Protein AF-A0A9Q9M4X7-F1 (afdb_monomer_lite)

Radius of gyration: 25.71 Å; chains: 1; bounding box: 62×50×74 Å

Structure (mmCIF, N/CA/C/O backbone):
data_AF-A0A9Q9M4X7-F1
#
_entry.id   AF-A0A9Q9M4X7-F1
#
loop_
_atom_site.group_PDB
_atom_site.id
_atom_site.type_symbol
_atom_site.label_atom_id
_atom_site.label_alt_id
_atom_site.label_comp_id
_atom_site.label_asym_id
_atom_site.label_entity_id
_atom_site.label_seq_id
_atom_site.pdbx_PDB_ins_code
_atom_site.Cartn_x
_atom_site.Cartn_y
_atom_site.Cartn_z
_atom_site.occupancy
_atom_site.B_iso_or_equiv
_atom_site.auth_seq_id
_atom_site.auth_comp_id
_atom_site.auth_asym_id
_atom_site.auth_atom_id
_atom_site.pdbx_PDB_model_num
ATOM 1 N N . MET A 1 1 ? 20.455 -10.541 -26.051 1.00 45.84 1 MET A N 1
ATOM 2 C CA . MET A 1 1 ? 19.084 -10.219 -25.616 1.00 45.84 1 MET A CA 1
ATOM 3 C C . MET A 1 1 ? 19.234 -9.102 -24.608 1.00 45.84 1 MET A C 1
ATOM 5 O O . MET A 1 1 ? 20.079 -9.241 -23.733 1.00 45.84 1 MET A O 1
ATOM 9 N N . LEU A 1 2 ? 18.567 -7.972 -24.818 1.00 53.38 2 LEU A N 1
ATOM 10 C CA . LEU A 1 2 ? 18.639 -6.831 -23.905 1.00 53.38 2 LEU A CA 1
ATOM 11 C C . LEU A 1 2 ? 17.304 -6.770 -23.169 1.00 53.38 2 LEU A C 1
ATOM 13 O O . LEU A 1 2 ? 16.266 -6.957 -23.795 1.00 53.38 2 LEU A O 1
ATOM 17 N N . ASN A 1 3 ? 17.334 -6.622 -21.850 1.00 61.00 3 ASN A N 1
ATOM 18 C CA . ASN A 1 3 ? 16.123 -6.570 -21.035 1.00 61.00 3 ASN A CA 1
ATOM 19 C C . ASN A 1 3 ? 15.698 -5.112 -20.892 1.00 61.00 3 ASN A C 1
ATOM 21 O O . ASN A 1 3 ? 16.545 -4.249 -20.660 1.00 61.00 3 ASN A O 1
ATOM 25 N N . TYR A 1 4 ? 14.406 -4.846 -21.040 1.00 66.62 4 TYR A N 1
ATOM 26 C CA . TYR A 1 4 ? 13.827 -3.545 -20.737 1.00 66.62 4 TYR A CA 1
ATOM 27 C C . TYR A 1 4 ? 13.141 -3.604 -19.374 1.00 66.62 4 TYR A C 1
ATOM 29 O O . TYR A 1 4 ? 12.544 -4.622 -19.022 1.00 66.62 4 TYR A O 1
ATOM 37 N N . LEU A 1 5 ? 13.235 -2.509 -18.624 1.00 74.50 5 LEU A N 1
ATOM 38 C CA . LEU A 1 5 ? 12.551 -2.341 -17.351 1.00 74.50 5 LEU A CA 1
ATOM 39 C C . LEU A 1 5 ? 11.658 -1.097 -17.433 1.00 74.50 5 LEU A C 1
ATOM 41 O O . LEU A 1 5 ? 12.180 -0.011 -17.711 1.00 74.50 5 LEU A O 1
ATOM 45 N N . PRO A 1 6 ? 10.340 -1.225 -17.205 1.00 78.88 6 PRO A N 1
ATOM 46 C CA . PRO A 1 6 ? 9.439 -0.082 -17.193 1.00 78.88 6 PRO A CA 1
ATOM 47 C C . PRO A 1 6 ? 9.817 0.912 -16.097 1.00 78.88 6 PRO A C 1
ATOM 49 O O . PRO A 1 6 ? 10.092 0.526 -14.958 1.00 78.88 6 PRO A O 1
ATOM 52 N N . LEU A 1 7 ? 9.792 2.198 -16.442 1.00 80.88 7 LEU A N 1
ATOM 53 C CA . LEU A 1 7 ? 10.051 3.305 -15.527 1.00 80.88 7 LEU A CA 1
ATOM 54 C C . LEU A 1 7 ? 8.844 4.236 -15.479 1.00 80.88 7 LEU A C 1
ATOM 56 O O . LEU A 1 7 ? 8.350 4.683 -16.511 1.00 80.88 7 LEU A O 1
ATOM 60 N N . VAL A 1 8 ? 8.415 4.578 -14.268 1.00 83.50 8 VAL A N 1
ATOM 61 C CA . VAL A 1 8 ? 7.341 5.545 -14.006 1.00 83.50 8 VAL A CA 1
ATOM 62 C C . VAL A 1 8 ? 7.832 6.625 -13.047 1.00 83.50 8 VAL A C 1
ATOM 64 O O . VAL A 1 8 ? 8.761 6.398 -12.273 1.00 83.50 8 VAL A O 1
ATOM 67 N N . LYS A 1 9 ? 7.234 7.820 -13.063 1.00 85.12 9 LYS A N 1
ATOM 68 C CA . LYS A 1 9 ? 7.586 8.858 -12.079 1.00 85.12 9 LYS A CA 1
ATOM 69 C C . LYS A 1 9 ? 7.114 8.429 -10.693 1.00 85.12 9 LYS A C 1
ATOM 71 O O . LYS A 1 9 ? 6.011 7.905 -10.555 1.00 85.12 9 LYS A O 1
ATOM 76 N N . LEU A 1 10 ? 7.892 8.733 -9.654 1.00 85.75 10 LEU A N 1
ATOM 77 C CA . LEU A 1 10 ? 7.564 8.388 -8.266 1.00 85.75 10 LEU A CA 1
ATOM 78 C C . LEU A 1 10 ? 6.175 8.886 -7.852 1.00 85.75 10 LEU A C 1
ATOM 80 O O . LEU A 1 10 ? 5.425 8.169 -7.197 1.00 85.75 10 LEU A O 1
ATOM 84 N N . LYS A 1 11 ? 5.813 10.100 -8.273 1.00 85.62 11 LYS A N 1
ATOM 85 C CA . LYS A 1 11 ? 4.502 10.696 -7.988 1.00 85.62 11 LYS A CA 1
ATOM 86 C C . LYS A 1 11 ? 3.326 9.934 -8.617 1.00 85.62 11 LYS A C 1
ATOM 88 O O . LYS A 1 11 ? 2.225 10.004 -8.078 1.00 85.62 11 LYS A O 1
ATOM 93 N N . ASP A 1 12 ? 3.551 9.278 -9.753 1.00 85.06 12 ASP A N 1
ATOM 94 C CA . ASP A 1 12 ? 2.519 8.572 -10.515 1.00 85.06 12 ASP A CA 1
ATOM 95 C C . ASP A 1 12 ? 2.420 7.137 -9.985 1.00 85.06 12 ASP A C 1
ATOM 97 O O . ASP A 1 12 ? 1.326 6.656 -9.707 1.00 85.06 12 ASP A O 1
ATOM 101 N N . TRP A 1 13 ? 3.569 6.514 -9.697 1.00 89.81 13 TRP A N 1
ATOM 102 C CA . TRP A 1 13 ? 3.650 5.252 -8.961 1.00 89.81 13 TRP A CA 1
ATOM 103 C C . TRP A 1 13 ? 2.923 5.320 -7.615 1.00 89.81 13 TRP A C 1
ATOM 105 O O . TRP A 1 13 ? 2.107 4.460 -7.295 1.00 89.81 13 TRP A O 1
ATOM 115 N N . LEU A 1 14 ? 3.174 6.373 -6.830 1.00 88.06 14 LEU A N 1
ATOM 116 C CA . LEU A 1 14 ? 2.590 6.524 -5.499 1.00 88.06 14 LEU A CA 1
ATOM 117 C C . LEU A 1 14 ? 1.059 6.652 -5.534 1.00 88.06 14 LEU A C 1
ATOM 119 O O . LEU A 1 14 ? 0.400 6.209 -4.602 1.00 88.06 14 LEU A O 1
ATOM 123 N N . ARG A 1 15 ? 0.501 7.248 -6.595 1.00 86.00 15 ARG A N 1
ATOM 124 C CA . ARG A 1 15 ? -0.952 7.405 -6.784 1.00 86.00 15 ARG A CA 1
ATOM 125 C C . ARG A 1 15 ? -1.655 6.131 -7.242 1.00 86.00 15 ARG A C 1
ATOM 127 O O . ARG A 1 15 ? -2.878 6.086 -7.194 1.00 86.00 15 ARG A O 1
ATOM 134 N N . ARG A 1 16 ? -0.902 5.132 -7.702 1.00 86.19 16 ARG A N 1
ATOM 135 C CA . ARG A 1 16 ? -1.438 3.879 -8.234 1.00 86.19 16 ARG A CA 1
ATOM 136 C C . ARG A 1 16 ? -0.950 2.696 -7.404 1.00 86.19 16 ARG A C 1
ATOM 138 O O . ARG A 1 16 ? -1.543 2.402 -6.375 1.00 86.19 16 ARG A O 1
ATOM 145 N N . ASP A 1 17 ? 0.186 2.106 -7.764 1.00 87.88 17 ASP A N 1
ATOM 146 C CA . ASP A 1 17 ? 0.732 0.922 -7.087 1.00 87.88 17 ASP A CA 1
ATOM 147 C C . ASP A 1 17 ? 1.051 1.195 -5.609 1.00 87.88 17 ASP A C 1
ATOM 149 O O . ASP A 1 17 ? 0.816 0.365 -4.731 1.00 87.88 17 ASP A O 1
ATOM 153 N N . GLY A 1 18 ? 1.586 2.384 -5.312 1.00 89.12 18 GLY A N 1
ATOM 154 C CA . GLY A 1 18 ? 1.841 2.801 -3.937 1.00 89.12 18 GLY A CA 1
ATOM 155 C C . GLY A 1 18 ? 0.551 2.956 -3.132 1.00 89.12 18 GLY A C 1
ATOM 156 O O . GLY A 1 18 ? 0.535 2.625 -1.947 1.00 89.12 18 GLY A O 1
ATOM 157 N N . LEU A 1 19 ? -0.528 3.413 -3.769 1.00 90.62 19 LEU A N 1
ATOM 158 C CA . LEU A 1 19 ? -1.827 3.594 -3.132 1.00 90.62 19 LEU A CA 1
ATOM 159 C C . LEU A 1 19 ? -2.486 2.247 -2.831 1.00 90.62 19 LEU A C 1
ATOM 161 O O . LEU A 1 19 ? -2.988 2.072 -1.726 1.00 90.62 19 LEU A O 1
ATOM 165 N N . ASP A 1 20 ? -2.383 1.273 -3.735 1.00 91.12 20 ASP A N 1
ATOM 166 C CA . ASP A 1 20 ? -2.865 -0.094 -3.500 1.00 91.12 20 ASP A CA 1
ATOM 167 C C . ASP A 1 20 ? -2.188 -0.724 -2.274 1.00 91.12 20 ASP A C 1
ATOM 169 O O . ASP A 1 20 ? -2.855 -1.263 -1.386 1.00 91.12 20 ASP A O 1
ATOM 173 N N . ILE A 1 21 ? -0.861 -0.573 -2.164 1.00 91.62 21 ILE A N 1
ATOM 174 C CA . ILE A 1 21 ? -0.094 -1.038 -0.998 1.00 91.62 21 ILE A CA 1
ATOM 175 C C . ILE A 1 21 ? -0.574 -0.343 0.287 1.00 91.62 21 ILE A C 1
ATOM 177 O O . ILE A 1 21 ? -0.686 -0.982 1.336 1.00 91.62 21 ILE A O 1
ATOM 181 N N . LEU A 1 22 ? -0.836 0.966 0.230 1.00 94.31 22 LEU A N 1
ATOM 182 C CA . LEU A 1 22 ? -1.312 1.740 1.379 1.00 94.31 22 LEU A CA 1
ATOM 183 C C . LEU A 1 22 ? -2.726 1.325 1.805 1.00 94.31 22 LEU A C 1
ATOM 185 O O . LEU A 1 22 ? -2.987 1.228 3.003 1.00 94.31 22 LEU A O 1
ATOM 189 N N . VAL A 1 23 ? -3.619 1.048 0.852 1.00 94.81 23 VAL A N 1
ATOM 190 C CA . VAL A 1 23 ? -4.983 0.563 1.106 1.00 94.81 23 VAL A CA 1
ATOM 191 C C . VAL A 1 23 ? -4.958 -0.800 1.780 1.00 94.81 23 VAL A C 1
ATOM 193 O O . VAL A 1 23 ? -5.648 -0.995 2.778 1.00 94.81 23 VAL A O 1
ATOM 196 N N . GLU A 1 24 ? -4.154 -1.737 1.278 1.00 93.88 24 GLU A N 1
ATOM 197 C CA . GLU A 1 24 ? -4.021 -3.068 1.877 1.00 93.88 24 GLU A CA 1
ATOM 198 C C . GLU A 1 24 ? -3.484 -2.985 3.314 1.00 93.88 24 GLU A C 1
ATOM 200 O O . GLU A 1 24 ? -4.029 -3.609 4.229 1.00 93.88 24 GLU A O 1
ATOM 205 N N . GLN A 1 25 ? -2.466 -2.148 3.541 1.00 94.69 25 GLN A N 1
ATOM 206 C CA . GLN A 1 25 ? -1.921 -1.901 4.877 1.00 94.69 25 GLN A CA 1
ATOM 207 C C . GLN A 1 25 ? -2.944 -1.252 5.811 1.00 94.69 25 GLN A C 1
ATOM 209 O O . GLN A 1 25 ? -3.064 -1.664 6.963 1.00 94.69 25 GLN A O 1
ATOM 214 N N . GLU A 1 26 ? -3.695 -0.253 5.340 1.00 96.06 26 GLU A N 1
ATOM 215 C CA . GLU A 1 26 ? -4.743 0.395 6.133 1.00 96.06 26 GLU A CA 1
ATOM 216 C C . GLU A 1 26 ? -5.850 -0.595 6.502 1.00 96.06 26 GLU A C 1
ATOM 218 O O . GLU A 1 26 ? -6.191 -0.678 7.677 1.00 96.06 26 GLU A O 1
ATOM 223 N N . LYS A 1 27 ? -6.335 -1.417 5.562 1.00 94.69 27 LYS A N 1
ATOM 224 C CA . LYS A 1 27 ? -7.327 -2.469 5.848 1.00 94.69 27 LYS A CA 1
ATOM 225 C C . LYS A 1 27 ? -6.815 -3.469 6.886 1.00 94.69 27 LYS A C 1
ATOM 227 O O . LYS A 1 27 ? -7.526 -3.793 7.836 1.00 94.69 27 LYS A O 1
ATOM 232 N N . SER A 1 28 ? -5.572 -3.932 6.742 1.00 94.44 28 SER A N 1
ATOM 233 C CA . SER A 1 28 ? -4.972 -4.878 7.691 1.00 94.44 28 SER A CA 1
ATOM 234 C C . SER A 1 28 ? -4.794 -4.275 9.085 1.00 94.44 28 SER A C 1
ATOM 236 O O . SER A 1 28 ? -5.025 -4.956 10.085 1.00 94.44 28 SER A O 1
ATOM 238 N N . GLU A 1 29 ? -4.362 -3.018 9.178 1.00 95.31 29 GLU A N 1
ATOM 239 C CA . GLU A 1 29 ? -4.247 -2.326 10.461 1.00 95.31 29 GLU A CA 1
ATOM 240 C C . GLU A 1 29 ? -5.615 -2.063 11.078 1.00 95.31 29 GLU A C 1
ATOM 242 O O . GLU A 1 29 ? -5.767 -2.188 12.295 1.00 95.31 29 GLU A O 1
ATOM 247 N N . GLN A 1 30 ? -6.613 -1.735 10.255 1.00 94.75 30 GLN A N 1
ATOM 248 C CA . GLN A 1 30 ? -7.958 -1.497 10.738 1.00 94.75 30 GLN A CA 1
ATOM 249 C C . GLN A 1 30 ? -8.582 -2.773 11.326 1.00 94.75 30 GLN A C 1
ATOM 251 O O . GLN A 1 30 ? -9.154 -2.755 12.419 1.00 94.75 30 GLN A O 1
ATOM 256 N N . ASP A 1 31 ? -8.402 -3.914 10.668 1.00 93.62 31 ASP A N 1
ATOM 257 C CA . ASP A 1 31 ? -8.812 -5.208 11.214 1.00 93.62 31 ASP A CA 1
ATOM 258 C C . ASP A 1 31 ? -8.073 -5.527 12.531 1.00 93.62 31 ASP A C 1
ATOM 260 O O . ASP A 1 31 ? -8.687 -5.897 13.536 1.00 93.62 31 ASP A O 1
ATOM 264 N N . GLY A 1 32 ? -6.756 -5.299 12.583 1.00 94.50 32 GLY A N 1
ATOM 265 C CA . GLY A 1 32 ? -5.960 -5.510 13.796 1.00 94.50 32 GLY A CA 1
ATOM 266 C C . GLY A 1 32 ? -6.406 -4.639 14.979 1.00 94.50 32 GLY A C 1
ATOM 267 O O . GLY A 1 32 ? -6.567 -5.132 16.101 1.00 94.50 32 GLY A O 1
ATOM 268 N N . ASN A 1 33 ? -6.649 -3.353 14.729 1.00 94.69 33 ASN A N 1
ATOM 269 C CA . ASN A 1 33 ? -7.115 -2.398 15.733 1.00 94.69 33 ASN A CA 1
ATOM 270 C C . ASN A 1 33 ? -8.532 -2.720 16.209 1.00 94.69 33 ASN A C 1
ATOM 272 O O . ASN A 1 33 ? -8.785 -2.688 17.416 1.00 94.69 33 ASN A O 1
ATOM 276 N N . LEU A 1 34 ? -9.429 -3.101 15.295 1.00 94.75 34 LEU A N 1
ATOM 277 C CA . LEU A 1 34 ? -10.779 -3.542 15.632 1.00 94.75 34 LEU A CA 1
ATOM 278 C C . LEU A 1 34 ? -10.729 -4.724 16.604 1.00 94.75 34 LEU A C 1
ATOM 280 O O . LEU A 1 34 ? -11.284 -4.652 17.701 1.00 94.75 34 LEU A O 1
ATOM 284 N N . LYS A 1 35 ? -9.988 -5.782 16.254 1.00 94.06 35 LYS A N 1
ATOM 285 C CA . LYS A 1 35 ? -9.819 -6.971 17.107 1.00 94.06 35 LYS A CA 1
ATOM 286 C C . LYS A 1 35 ? -9.250 -6.613 18.479 1.00 94.06 35 LYS A C 1
ATOM 288 O O . LYS A 1 35 ? -9.703 -7.141 19.497 1.00 94.06 35 LYS A O 1
ATOM 293 N N . ALA A 1 36 ? -8.286 -5.694 18.536 1.00 93.94 36 ALA A N 1
ATOM 294 C CA . ALA A 1 36 ? -7.726 -5.216 19.796 1.00 93.94 36 ALA A CA 1
ATOM 295 C C . ALA A 1 36 ? -8.764 -4.471 20.655 1.00 93.94 36 ALA A C 1
ATOM 297 O O . ALA A 1 36 ? -8.818 -4.686 21.868 1.00 93.94 36 ALA A O 1
ATOM 298 N N . MET A 1 37 ? -9.606 -3.629 20.050 1.00 93.81 37 MET A N 1
ATOM 299 C CA . MET A 1 37 ? -10.651 -2.882 20.759 1.00 93.81 37 MET A CA 1
ATOM 300 C C . MET A 1 37 ? -11.776 -3.790 21.264 1.00 93.81 37 MET A C 1
ATOM 302 O O . MET A 1 37 ? -12.211 -3.623 22.404 1.00 93.81 37 MET A O 1
ATOM 306 N N . LEU A 1 38 ? -12.179 -4.801 20.485 1.00 93.94 38 LEU A N 1
ATOM 307 C CA . LEU A 1 38 ? -13.143 -5.816 20.927 1.00 93.94 38 LEU A CA 1
ATOM 308 C C . LEU A 1 38 ? -12.637 -6.550 22.171 1.00 93.94 38 LEU A C 1
ATOM 310 O O . LEU A 1 38 ? -13.322 -6.581 23.193 1.00 93.94 38 LEU A O 1
ATOM 314 N N . ARG A 1 39 ? -11.386 -7.026 22.143 1.00 93.75 39 ARG A N 1
ATOM 315 C CA . ARG A 1 39 ? -10.759 -7.695 23.295 1.00 93.75 39 ARG A CA 1
ATOM 316 C C . ARG A 1 39 ? -10.667 -6.784 24.522 1.00 93.75 39 ARG A C 1
ATOM 318 O O . ARG A 1 39 ? -10.920 -7.244 25.632 1.00 93.75 39 ARG A O 1
ATOM 325 N N .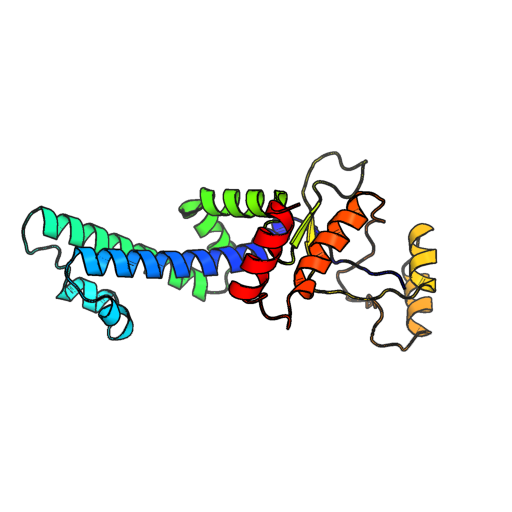 GLN A 1 40 ? -10.349 -5.499 24.341 1.00 91.31 40 GLN A N 1
ATOM 326 C CA . GLN A 1 40 ? -10.345 -4.513 25.436 1.00 91.31 40 GLN A CA 1
ATOM 327 C C . GLN A 1 40 ? -11.737 -4.311 26.050 1.00 91.31 40 GLN A C 1
ATOM 329 O O . GLN A 1 40 ? -11.840 -4.085 27.254 1.00 91.31 40 GLN A O 1
ATOM 334 N N . GLY A 1 41 ? -12.794 -4.418 25.242 1.00 89.50 41 GLY A N 1
ATOM 335 C CA . GLY A 1 41 ? -14.187 -4.388 25.691 1.00 89.50 41 GLY A CA 1
ATOM 336 C C . GLY A 1 41 ? -14.702 -5.709 26.266 1.00 89.50 41 GLY A C 1
ATOM 337 O O . GLY A 1 41 ? -15.855 -5.770 26.679 1.00 89.50 41 GLY A O 1
ATOM 338 N N . GLY A 1 42 ? -13.882 -6.767 26.297 1.00 91.12 42 GLY A N 1
ATOM 339 C CA . GLY A 1 42 ? -14.321 -8.108 26.696 1.00 91.12 42 GLY A CA 1
ATOM 340 C C . GLY A 1 42 ? -15.233 -8.789 25.668 1.00 91.12 42 GLY A C 1
ATOM 341 O O . GLY A 1 42 ? -15.953 -9.724 26.011 1.00 91.12 42 GLY A O 1
ATOM 342 N N . VAL A 1 43 ? -15.213 -8.322 24.420 1.00 92.50 43 VAL A N 1
ATOM 343 C CA . VAL A 1 43 ? -15.987 -8.854 23.295 1.00 92.50 43 VAL A CA 1
ATOM 344 C C . VAL A 1 43 ? -15.099 -9.785 22.470 1.00 92.50 43 VAL A C 1
ATOM 346 O O . VAL A 1 43 ? -13.908 -9.526 22.281 1.00 92.50 43 VAL A O 1
ATOM 349 N N . SER A 1 44 ? -15.668 -10.885 21.973 1.00 92.06 44 SER A N 1
ATOM 350 C CA . SER A 1 44 ? -14.951 -11.789 21.069 1.00 92.06 44 SER A CA 1
ATOM 351 C C . SER A 1 44 ? -14.635 -11.091 19.745 1.00 92.06 44 SER A C 1
ATOM 353 O O . SER A 1 44 ? -15.494 -10.443 19.155 1.00 92.06 44 SER A O 1
ATOM 355 N N . ASP A 1 45 ? -13.412 -11.263 19.249 1.00 91.25 45 ASP A N 1
ATOM 356 C CA . ASP A 1 45 ? -12.988 -10.767 17.938 1.00 91.25 45 ASP A CA 1
ATOM 357 C C . ASP A 1 45 ? -13.684 -11.474 16.768 1.00 91.25 45 ASP A C 1
ATOM 359 O O . ASP A 1 45 ? -13.870 -10.868 15.716 1.00 91.25 45 ASP A O 1
ATOM 363 N N . ALA A 1 46 ? -14.149 -12.710 16.967 1.00 90.19 46 ALA A N 1
ATOM 364 C CA . ALA A 1 46 ? -14.980 -13.428 16.001 1.00 90.19 46 ALA A CA 1
ATOM 365 C C . ALA A 1 46 ? -16.339 -12.751 15.753 1.00 90.19 46 ALA A C 1
ATOM 367 O O . ALA A 1 46 ? -17.023 -13.076 14.790 1.00 90.19 46 ALA A O 1
ATOM 368 N N . LEU A 1 47 ? -16.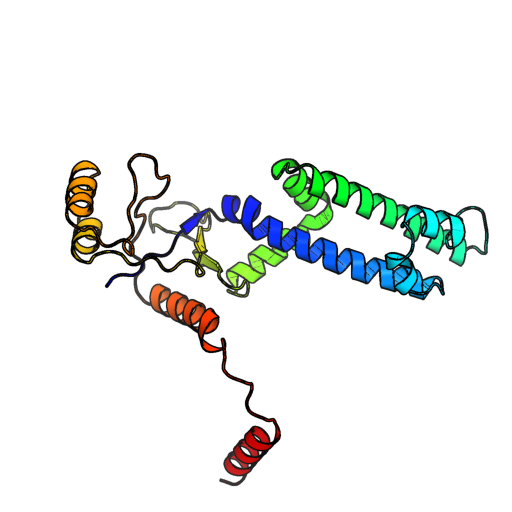750 -11.802 16.598 1.00 89.56 47 LEU A N 1
ATOM 369 C CA . LEU A 1 47 ? -18.008 -11.088 16.406 1.00 89.56 47 LEU A CA 1
ATOM 370 C C . LEU A 1 47 ? -17.971 -10.170 15.173 1.00 89.56 47 LEU A C 1
ATOM 372 O O . LEU A 1 47 ? -18.989 -10.020 14.503 1.00 89.56 47 LEU A O 1
ATOM 376 N N . ALA A 1 48 ? -16.794 -9.633 14.832 1.00 86.62 48 ALA A N 1
ATOM 377 C CA . ALA A 1 48 ? -16.594 -8.772 13.663 1.00 86.62 48 ALA A CA 1
ATOM 378 C C . ALA A 1 48 ? -16.863 -9.476 12.323 1.00 86.62 48 ALA A C 1
ATOM 380 O O . ALA A 1 48 ? -17.052 -8.810 11.312 1.00 86.62 48 ALA A O 1
ATOM 381 N N . THR A 1 49 ? -16.873 -10.813 12.295 1.00 86.81 49 THR A N 1
ATOM 382 C CA . THR A 1 49 ? -17.201 -11.585 11.089 1.00 86.81 49 THR A CA 1
ATOM 383 C C . THR A 1 49 ? -18.667 -12.009 11.030 1.00 86.81 49 THR A C 1
ATOM 385 O O . THR A 1 49 ? -19.115 -12.479 9.987 1.00 86.81 49 THR A O 1
ATOM 388 N N . ALA A 1 50 ? -19.409 -11.877 12.134 1.00 87.94 50 ALA A N 1
ATOM 389 C CA . ALA A 1 50 ? -20.777 -12.370 12.260 1.00 87.94 50 ALA A CA 1
ATOM 390 C C . ALA A 1 50 ? -21.838 -11.270 12.115 1.00 87.94 50 ALA A C 1
ATOM 392 O O . ALA A 1 50 ? -22.931 -11.555 11.631 1.00 87.94 50 ALA A O 1
ATOM 393 N N . ILE A 1 51 ? -21.532 -10.045 12.550 1.00 91.50 51 ILE A N 1
ATOM 394 C CA . ILE A 1 51 ? -22.458 -8.903 12.568 1.00 91.50 51 ILE A CA 1
ATOM 395 C C . ILE A 1 51 ? -21.743 -7.605 12.180 1.00 91.50 51 ILE A C 1
ATOM 397 O O . ILE A 1 51 ? -20.511 -7.551 12.180 1.00 91.50 51 ILE A O 1
ATOM 401 N N . THR A 1 52 ? -22.505 -6.560 11.842 1.00 91.00 52 THR A N 1
ATOM 402 C CA . THR A 1 52 ? -21.911 -5.293 11.381 1.00 91.00 52 THR A CA 1
ATOM 403 C C . THR A 1 52 ? -21.292 -4.495 12.530 1.00 91.00 52 THR A C 1
ATOM 405 O O . THR A 1 52 ? -21.635 -4.673 13.703 1.00 91.00 52 THR A O 1
ATOM 408 N N . LEU A 1 53 ? -20.383 -3.571 12.203 1.00 91.75 53 LEU A N 1
ATOM 409 C CA . LEU A 1 53 ? -19.737 -2.715 13.203 1.00 91.75 53 LEU A CA 1
ATOM 410 C C . LEU A 1 53 ? -20.744 -1.847 13.965 1.00 91.75 53 LEU A C 1
ATOM 412 O O . LEU A 1 53 ? -20.572 -1.637 15.163 1.00 91.75 53 LEU A O 1
ATOM 416 N N . GLU A 1 54 ? -21.816 -1.400 13.311 1.00 90.00 54 GLU A N 1
ATOM 417 C CA . GLU A 1 54 ? -22.882 -0.613 13.937 1.00 90.00 54 GLU A CA 1
ATOM 418 C C . GLU A 1 54 ? -23.689 -1.436 14.948 1.00 90.00 54 GLU A C 1
ATOM 420 O O . GLU A 1 54 ? -24.080 -0.937 16.007 1.00 90.00 54 GLU A O 1
ATOM 425 N N . GLU A 1 55 ? -23.936 -2.714 14.649 1.00 91.19 55 GLU A N 1
ATOM 426 C CA . GLU A 1 55 ? -24.606 -3.625 15.578 1.00 91.19 55 GLU A CA 1
ATOM 427 C C . GLU A 1 55 ? -23.725 -3.908 16.798 1.00 91.19 55 GLU A C 1
ATOM 429 O O . GLU A 1 55 ? -24.217 -3.897 17.933 1.00 9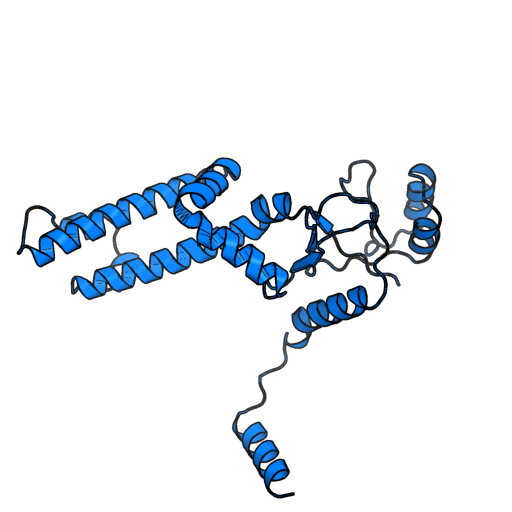1.19 55 GLU A O 1
ATOM 434 N N . ILE A 1 56 ? -22.418 -4.095 16.582 1.00 92.44 56 ILE A N 1
ATOM 435 C CA . ILE A 1 56 ? -21.431 -4.257 17.656 1.00 92.44 56 ILE A CA 1
ATOM 436 C C . ILE A 1 56 ? -21.368 -2.999 18.524 1.00 92.44 56 ILE A C 1
ATOM 438 O O . ILE A 1 56 ? -21.423 -3.107 19.750 1.00 92.44 56 ILE A O 1
ATOM 442 N N . GLU A 1 57 ? -21.290 -1.819 17.908 1.00 91.75 57 GLU A N 1
ATOM 443 C CA . GLU A 1 57 ? -21.257 -0.531 18.600 1.00 91.75 57 GLU A CA 1
ATOM 444 C C . GLU A 1 57 ? -22.481 -0.378 19.508 1.00 91.75 57 GLU A C 1
ATOM 446 O O . GLU A 1 57 ? -22.350 -0.198 20.718 1.00 91.75 57 GLU A O 1
ATOM 451 N N . LYS A 1 58 ? -23.682 -0.551 18.949 1.00 89.88 58 LYS A N 1
ATOM 452 C CA . LYS A 1 58 ? -24.940 -0.386 19.685 1.00 89.88 58 LYS A CA 1
ATOM 453 C C . LYS A 1 58 ? -25.106 -1.390 20.827 1.00 89.88 58 LYS A C 1
ATOM 455 O O . LYS A 1 58 ? -25.671 -1.047 21.864 1.00 89.88 58 LYS A O 1
ATOM 460 N N . THR A 1 59 ? -24.667 -2.630 20.625 1.00 90.19 59 THR A N 1
ATOM 461 C CA . THR A 1 59 ? -24.934 -3.733 21.563 1.00 90.19 59 THR A CA 1
ATOM 462 C C . THR A 1 59 ? -23.878 -3.826 22.658 1.00 90.19 59 THR A C 1
ATOM 464 O O . THR A 1 59 ? -24.209 -4.053 23.821 1.00 90.19 59 THR A O 1
ATOM 467 N N . HIS A 1 60 ? -22.606 -3.654 22.300 1.00 89.56 60 HIS A N 1
ATOM 468 C CA . HIS A 1 60 ? -21.477 -3.916 23.192 1.00 89.56 60 HIS A CA 1
ATOM 469 C C . HIS A 1 60 ? -20.729 -2.658 23.632 1.00 89.56 60 HIS A C 1
ATOM 471 O O . HIS A 1 60 ? -20.027 -2.698 24.642 1.00 89.56 60 HIS A O 1
ATOM 477 N N . PHE A 1 61 ? -20.911 -1.542 22.924 1.00 92.19 61 PHE A N 1
ATOM 478 C CA . PHE A 1 61 ? -20.266 -0.264 23.217 1.00 92.19 61 PHE A CA 1
ATOM 479 C C . PHE A 1 61 ? -21.280 0.893 23.340 1.00 92.19 61 PHE A C 1
ATOM 481 O O . PHE A 1 61 ? -21.094 1.941 22.720 1.00 92.19 61 PHE A O 1
ATOM 488 N N . PRO A 1 62 ? -22.345 0.770 24.164 1.00 88.31 62 PRO A N 1
ATOM 489 C CA . PRO A 1 62 ? -23.277 1.873 24.385 1.00 88.31 62 PRO A CA 1
ATOM 490 C C . PRO A 1 62 ? -22.565 3.058 25.054 1.00 88.31 62 PRO A C 1
ATOM 492 O O . PRO A 1 62 ? -21.803 2.893 26.013 1.00 88.31 62 PRO A O 1
ATOM 495 N N . THR A 1 63 ? -22.795 4.268 24.544 1.00 86.38 63 THR A N 1
ATOM 496 C CA . THR A 1 63 ? -22.151 5.507 25.023 1.00 86.38 63 THR A CA 1
ATOM 497 C C . THR A 1 63 ? -22.867 6.128 26.225 1.00 86.38 63 THR A C 1
ATOM 499 O O . THR A 1 63 ? -22.266 6.863 27.009 1.00 86.38 63 THR A O 1
ATOM 502 N N . ASP A 1 64 ? -24.140 5.796 26.426 1.00 86.81 64 ASP A N 1
ATOM 503 C CA . ASP A 1 64 ? -24.999 6.277 27.510 1.00 86.81 64 ASP A CA 1
ATOM 504 C C . ASP A 1 64 ? -24.898 5.425 28.794 1.00 86.81 64 ASP A C 1
ATOM 506 O O . ASP A 1 64 ? -25.261 5.872 29.890 1.00 86.81 64 ASP A O 1
ATOM 510 N N . GLN A 1 65 ? -24.331 4.220 28.699 1.00 82.50 65 GLN A N 1
ATOM 511 C CA . GLN A 1 65 ? -24.293 3.232 29.780 1.00 82.50 65 GLN A CA 1
ATOM 512 C C . GLN A 1 65 ? -22.873 2.967 30.309 1.00 82.50 65 GLN A C 1
ATOM 514 O O . GLN A 1 65 ? -21.869 3.368 29.727 1.00 82.50 65 GLN A O 1
ATOM 519 N N . GLY A 1 66 ? -22.789 2.316 31.472 1.00 84.00 66 GLY A N 1
ATOM 520 C CA . GLY A 1 66 ? -21.522 1.891 32.073 1.00 84.00 66 GLY A CA 1
ATOM 521 C C . GLY A 1 66 ? -20.777 2.956 32.887 1.00 84.00 66 GLY A C 1
ATOM 522 O O . GLY A 1 66 ? -21.226 4.088 33.082 1.00 84.00 66 GLY A O 1
ATOM 523 N N . ASN A 1 67 ? -19.620 2.555 33.417 1.00 89.31 67 ASN A N 1
ATOM 524 C CA . ASN A 1 67 ? -18.733 3.421 34.192 1.00 89.31 67 ASN A CA 1
ATOM 525 C C . ASN A 1 67 ? -17.916 4.368 33.285 1.00 89.31 67 ASN A C 1
ATOM 527 O O . ASN A 1 67 ? -17.888 4.229 32.065 1.00 89.31 67 ASN A O 1
ATOM 531 N N . LYS A 1 68 ? -17.200 5.333 33.880 1.00 89.44 68 LYS A N 1
ATOM 532 C CA . LYS A 1 68 ? -16.395 6.324 33.136 1.00 89.44 68 LYS A CA 1
ATOM 533 C C . LYS A 1 68 ? -15.388 5.692 32.158 1.00 89.44 68 LYS A C 1
ATOM 535 O O . LYS A 1 68 ? -15.136 6.262 31.101 1.00 89.44 68 LYS A O 1
ATOM 540 N N . GLY A 1 69 ? -14.803 4.546 32.510 1.00 88.44 69 GLY A N 1
ATOM 541 C CA . GLY A 1 69 ? -13.873 3.822 31.641 1.00 88.44 69 GLY A CA 1
ATOM 542 C C . GLY A 1 69 ? -14.575 3.177 30.448 1.00 88.44 69 GLY A C 1
ATOM 543 O O . GLY A 1 69 ? -14.099 3.307 29.325 1.00 88.44 69 GLY A O 1
ATOM 544 N N . GLN A 1 70 ? -15.732 2.557 30.686 1.00 88.75 70 GLN A N 1
ATOM 545 C CA . GLN A 1 70 ? -16.567 1.952 29.647 1.00 88.75 70 GLN A CA 1
ATOM 546 C C . GLN A 1 70 ? -17.080 2.998 28.660 1.00 88.75 70 GLN A C 1
ATOM 548 O O . GLN A 1 70 ? -16.889 2.823 27.467 1.00 88.75 70 GLN A O 1
ATOM 553 N N . ARG A 1 71 ? -17.602 4.136 29.136 1.00 91.50 71 ARG A N 1
ATOM 554 C CA . ARG A 1 71 ? -18.050 5.228 28.251 1.00 91.50 71 ARG A CA 1
ATOM 555 C C . ARG A 1 71 ? -16.932 5.751 27.356 1.00 91.50 71 ARG A C 1
ATOM 557 O O . ARG A 1 71 ? -17.128 5.899 26.159 1.00 91.50 71 ARG A O 1
ATOM 564 N N . LYS A 1 72 ? -15.732 5.946 27.912 1.00 92.56 72 LYS A N 1
ATOM 565 C CA . LYS A 1 72 ? -14.559 6.373 27.136 1.00 92.56 72 LYS A CA 1
ATOM 566 C C . LYS A 1 72 ? -14.151 5.336 26.083 1.00 92.56 72 LYS A C 1
ATOM 568 O O . LYS A 1 72 ? -13.707 5.706 24.999 1.00 92.56 72 LYS A O 1
ATOM 573 N N . LEU A 1 73 ? -14.257 4.047 26.406 1.00 92.12 73 LEU A N 1
ATOM 574 C CA . LEU A 1 73 ? -14.002 2.972 25.449 1.00 92.12 73 LEU A CA 1
ATOM 575 C C . LEU A 1 73 ? -15.061 2.961 24.339 1.00 92.12 73 LEU A C 1
ATOM 577 O O . LEU A 1 73 ? -14.688 2.863 23.175 1.00 92.12 73 LEU A O 1
ATOM 581 N N . SER A 1 74 ? -16.338 3.131 24.691 1.00 93.44 74 SER A N 1
ATOM 582 C CA . SER A 1 74 ? -17.449 3.236 23.744 1.00 93.44 74 SER A CA 1
ATOM 583 C C . SER A 1 74 ? -17.294 4.425 22.797 1.00 93.44 74 SER A C 1
ATOM 585 O O . SER A 1 74 ? -17.372 4.256 21.589 1.00 93.44 74 SER A O 1
ATOM 587 N N . GLU A 1 75 ? -16.981 5.614 23.319 1.00 94.38 75 GLU A N 1
ATOM 588 C CA . GLU A 1 75 ? -16.702 6.812 22.510 1.00 94.38 75 GLU A CA 1
ATOM 589 C C . GLU A 1 75 ? -15.523 6.591 21.555 1.00 94.38 75 GLU A C 1
ATOM 591 O O . GLU A 1 75 ? -15.571 6.983 20.389 1.00 94.38 75 GLU A O 1
ATOM 596 N N . LYS A 1 76 ? -14.462 5.929 22.035 1.00 94.38 76 LYS A N 1
ATOM 597 C CA . LYS A 1 76 ? -13.310 5.578 21.201 1.00 94.38 76 LYS A CA 1
ATOM 598 C C . LYS A 1 76 ? -13.707 4.599 20.092 1.00 94.38 76 LYS A C 1
ATOM 600 O O . LYS A 1 76 ? -13.237 4.755 18.971 1.00 94.38 76 LYS A O 1
ATOM 605 N N . PHE A 1 77 ? -14.535 3.600 20.401 1.00 95.25 77 PHE A N 1
ATOM 606 C CA . PHE A 1 77 ? -15.030 2.626 19.428 1.00 95.25 77 PHE A CA 1
ATOM 607 C C . PHE A 1 77 ? -15.919 3.289 18.374 1.00 95.25 77 PHE A C 1
ATOM 609 O O . PHE A 1 77 ? -15.666 3.109 17.191 1.00 95.25 77 PHE A O 1
ATOM 616 N N . ALA A 1 78 ? -16.862 4.137 18.782 1.00 94.00 78 ALA A N 1
ATOM 617 C CA . ALA A 1 78 ? -17.714 4.906 17.875 1.00 94.00 78 ALA A CA 1
ATOM 618 C C . ALA A 1 78 ? -16.897 5.784 16.909 1.00 94.00 78 ALA A C 1
ATOM 620 O O . ALA A 1 78 ? -17.113 5.766 15.698 1.00 94.00 78 ALA A O 1
ATOM 621 N N . GLY A 1 79 ? -15.901 6.515 17.429 1.00 94.12 79 GLY A N 1
ATOM 622 C CA . GLY A 1 79 ? -15.006 7.321 16.593 1.00 94.12 79 GLY A CA 1
ATOM 623 C C . GLY A 1 79 ? -14.207 6.475 15.598 1.00 94.12 79 GLY A C 1
ATOM 624 O O . GLY A 1 79 ? -14.022 6.875 14.453 1.00 94.12 79 GLY A O 1
ATOM 625 N N . TYR A 1 80 ? -13.786 5.284 16.020 1.00 94.81 80 TYR A N 1
ATOM 626 C CA . TYR A 1 80 ? -13.072 4.342 15.171 1.00 94.81 80 TYR A CA 1
ATOM 627 C C . TYR A 1 80 ? -13.956 3.749 14.062 1.00 94.81 80 TYR A C 1
ATOM 629 O O . TYR A 1 80 ? -13.542 3.704 12.908 1.00 94.81 80 TYR A O 1
ATOM 637 N N . VAL A 1 81 ? -15.193 3.355 14.380 1.00 94.12 81 VAL A N 1
ATOM 638 C CA . VAL A 1 81 ? -16.172 2.869 13.391 1.00 94.12 81 VAL A CA 1
ATOM 639 C C . VAL A 1 81 ? -16.483 3.951 12.353 1.00 94.12 81 VAL A C 1
ATOM 641 O O . VAL A 1 81 ? -16.536 3.659 11.160 1.00 94.12 81 VAL A O 1
ATOM 644 N N . ALA A 1 82 ? -16.630 5.208 12.782 1.00 93.75 82 ALA A N 1
ATOM 645 C CA . ALA A 1 82 ? -16.837 6.329 11.869 1.00 93.75 82 ALA A CA 1
ATOM 646 C C . ALA A 1 82 ? -15.654 6.527 10.903 1.00 93.75 82 ALA A C 1
ATOM 648 O O . ALA A 1 82 ? -15.873 6.747 9.713 1.00 93.75 82 ALA A O 1
ATOM 649 N N . GLU A 1 83 ? -14.418 6.410 11.395 1.00 94.25 83 GLU A N 1
ATOM 650 C CA . GLU A 1 83 ? -13.205 6.507 10.573 1.00 94.25 83 GLU A CA 1
ATOM 651 C C . GLU A 1 83 ? -13.092 5.355 9.562 1.00 94.25 83 GLU A C 1
ATOM 653 O O . GLU A 1 83 ? -12.805 5.600 8.390 1.00 94.25 83 GLU A O 1
ATOM 658 N N . VAL A 1 84 ? -13.363 4.114 9.987 1.00 94.31 84 VAL A N 1
ATOM 659 C CA . VAL A 1 84 ? -13.390 2.941 9.093 1.00 94.31 84 VAL A CA 1
ATOM 660 C C . VAL A 1 84 ? -14.417 3.149 7.983 1.00 94.31 84 VAL A C 1
ATOM 662 O O . VAL A 1 84 ? -14.100 2.966 6.812 1.00 94.31 84 VAL A O 1
ATOM 665 N N . ARG A 1 85 ? -15.619 3.621 8.325 1.00 92.94 85 ARG A N 1
ATOM 666 C CA . ARG A 1 85 ? -16.681 3.878 7.348 1.00 92.94 85 ARG A CA 1
ATOM 667 C C . ARG A 1 85 ? -16.316 4.971 6.346 1.00 92.94 85 ARG A C 1
ATOM 669 O O . ARG A 1 85 ? -16.596 4.827 5.159 1.00 92.94 85 ARG A O 1
ATOM 676 N N . GLU A 1 86 ? -15.715 6.068 6.814 1.00 93.88 86 GLU A N 1
ATOM 677 C CA . GLU A 1 86 ? -15.224 7.137 5.935 1.00 93.88 86 GLU A CA 1
ATOM 678 C C . GLU A 1 86 ? -14.202 6.578 4.937 1.00 93.88 86 GLU A C 1
ATOM 680 O O . GLU A 1 86 ? -14.311 6.822 3.736 1.00 93.88 86 GLU A O 1
ATOM 685 N N . PHE A 1 87 ? -13.245 5.786 5.425 1.00 95.25 87 PHE A N 1
ATOM 686 C CA . PHE A 1 87 ? -12.233 5.154 4.586 1.00 95.25 87 PHE A CA 1
ATOM 687 C C . PHE A 1 87 ? -12.836 4.169 3.574 1.00 95.25 87 PHE A C 1
ATOM 689 O O . PHE A 1 87 ? -12.512 4.245 2.392 1.00 95.25 87 PHE A O 1
ATOM 696 N N . GLU A 1 88 ? -13.723 3.270 4.007 1.00 92.62 88 GLU A N 1
ATOM 697 C CA . GLU A 1 88 ? -14.365 2.274 3.140 1.00 92.62 88 GLU A CA 1
ATOM 698 C C . GLU A 1 88 ? -15.208 2.916 2.038 1.00 92.62 88 GLU A C 1
ATOM 700 O O . GLU A 1 88 ? -15.175 2.444 0.901 1.00 92.62 88 GLU A O 1
ATOM 705 N N . SER A 1 89 ? -15.915 4.008 2.348 1.00 92.62 89 SER A N 1
ATOM 706 C CA . SER A 1 89 ? -16.667 4.774 1.351 1.00 92.62 89 SER A CA 1
ATOM 707 C C . SER A 1 89 ? -15.734 5.292 0.257 1.00 92.62 89 SER A C 1
ATOM 709 O O . SER A 1 89 ? -15.939 4.995 -0.914 1.00 92.62 89 SER A O 1
ATOM 711 N N . ILE A 1 90 ? -14.661 5.991 0.638 1.00 93.12 90 ILE A N 1
ATOM 712 C CA . ILE A 1 90 ? -13.724 6.595 -0.321 1.00 93.12 90 ILE A CA 1
ATOM 713 C C . ILE A 1 90 ? -12.971 5.517 -1.113 1.00 93.12 90 ILE A C 1
ATOM 715 O O . ILE A 1 90 ? -12.738 5.671 -2.308 1.00 93.12 90 ILE A O 1
ATOM 719 N N . ALA A 1 91 ? -12.601 4.410 -0.467 1.00 90.50 91 ALA A N 1
ATOM 720 C CA . ALA A 1 91 ? -11.913 3.302 -1.122 1.00 90.50 91 ALA A CA 1
ATOM 721 C C . ALA A 1 91 ? -12.804 2.537 -2.119 1.00 90.50 91 ALA A C 1
ATOM 723 O O . ALA A 1 91 ? -12.272 1.834 -2.975 1.00 90.50 91 ALA A O 1
ATOM 724 N N . SER A 1 92 ? -14.131 2.651 -2.003 1.00 89.06 92 SER A N 1
ATOM 725 C CA . SER A 1 92 ? -15.095 1.982 -2.889 1.00 89.06 92 SER A CA 1
ATOM 726 C C . SER A 1 92 ? -15.509 2.834 -4.091 1.00 89.06 92 SER A C 1
ATOM 728 O O . SER A 1 92 ? -15.967 2.280 -5.084 1.00 89.06 92 SER A O 1
ATOM 730 N N . ASP A 1 93 ? -15.330 4.156 -4.026 1.00 85.94 93 ASP A N 1
ATOM 731 C CA . ASP A 1 93 ? -15.778 5.103 -5.060 1.00 85.94 93 ASP A CA 1
ATOM 732 C C . ASP A 1 93 ? -14.881 5.126 -6.323 1.00 85.94 93 ASP A C 1
ATOM 734 O O . ASP A 1 93 ? -15.126 5.913 -7.234 1.00 85.94 93 ASP A O 1
ATOM 738 N N . GLU A 1 94 ? -13.835 4.288 -6.388 1.00 80.69 94 GLU A N 1
ATOM 739 C CA . GLU A 1 94 ? -12.825 4.219 -7.470 1.00 80.69 94 GLU A CA 1
ATOM 740 C C . GLU A 1 94 ? -12.144 5.572 -7.813 1.00 80.69 94 GLU A C 1
ATOM 742 O O . GLU A 1 94 ? -11.425 5.694 -8.807 1.00 80.69 94 GLU A O 1
ATOM 747 N N . ASP A 1 95 ? -12.305 6.592 -6.962 1.00 88.44 95 ASP A N 1
ATOM 748 C CA . ASP A 1 95 ? -11.664 7.901 -7.089 1.00 88.44 95 ASP A CA 1
ATOM 749 C C . ASP A 1 95 ? -10.292 7.903 -6.395 1.00 88.44 95 ASP A C 1
ATOM 751 O O . ASP A 1 95 ? -10.144 8.173 -5.196 1.00 88.44 95 ASP A O 1
ATOM 755 N N . PHE A 1 96 ? -9.256 7.611 -7.182 1.00 84.19 96 PHE A N 1
ATOM 756 C CA . PHE A 1 96 ? -7.871 7.564 -6.710 1.00 84.19 96 PHE A CA 1
ATOM 757 C C . PHE A 1 96 ? -7.370 8.898 -6.136 1.00 84.19 96 PHE A C 1
ATOM 759 O O . PHE A 1 96 ? -6.545 8.892 -5.221 1.00 84.19 96 PHE A O 1
ATOM 766 N N . GLU A 1 97 ? -7.846 10.045 -6.632 1.00 87.31 97 GLU A N 1
ATOM 767 C CA . GLU A 1 97 ? -7.400 11.352 -6.132 1.00 87.31 97 GLU A CA 1
ATOM 768 C C . GLU A 1 97 ? -8.056 11.679 -4.788 1.00 87.31 97 GLU A C 1
ATOM 770 O O . GLU A 1 97 ? -7.379 12.160 -3.872 1.00 87.31 97 GLU A O 1
ATOM 775 N N . ALA A 1 98 ? -9.340 11.350 -4.618 1.00 90.94 98 ALA A N 1
ATOM 776 C CA . ALA A 1 98 ? -10.003 11.447 -3.320 1.00 90.94 98 ALA A CA 1
ATOM 777 C C . ALA A 1 98 ? -9.328 10.540 -2.279 1.00 90.94 98 ALA A C 1
ATOM 779 O O . ALA A 1 98 ? -9.026 10.982 -1.164 1.00 90.94 98 ALA A O 1
ATOM 780 N N . LEU A 1 99 ? -9.005 9.302 -2.660 1.00 91.88 99 LEU A N 1
ATOM 781 C CA . LEU A 1 99 ? -8.335 8.340 -1.790 1.00 91.88 99 LEU A CA 1
ATOM 782 C C . LEU A 1 99 ? -6.915 8.786 -1.418 1.00 91.88 99 LEU A C 1
ATOM 784 O O . LEU A 1 99 ? -6.544 8.784 -0.240 1.00 91.88 99 LEU A O 1
ATOM 788 N N . PHE A 1 100 ? -6.129 9.252 -2.389 1.00 89.81 100 PHE A N 1
ATOM 789 C CA . PHE A 1 100 ? -4.799 9.797 -2.125 1.00 89.81 100 PHE A CA 1
ATOM 790 C C . PHE A 1 100 ? -4.851 11.049 -1.232 1.00 89.81 100 PHE A C 1
ATOM 792 O O . PHE A 1 100 ? -4.016 11.216 -0.334 1.00 89.81 100 PHE A O 1
ATOM 799 N N . SER A 1 101 ? -5.846 11.918 -1.430 1.00 92.06 101 SER A N 1
ATOM 800 C CA . SER A 1 101 ? -6.093 13.087 -0.579 1.00 92.06 101 SER A CA 1
ATOM 801 C C . SER A 1 101 ? -6.418 12.679 0.862 1.00 92.06 101 SER A C 1
ATOM 803 O O . SER A 1 101 ? -5.848 13.234 1.810 1.00 92.06 101 SER A O 1
ATOM 805 N N . TRP A 1 102 ? -7.246 11.644 1.045 1.00 94.44 102 TRP A N 1
ATOM 806 C CA . TRP A 1 102 ? -7.547 11.086 2.362 1.00 94.44 102 TRP A CA 1
ATOM 807 C C . TRP A 1 102 ? -6.282 10.570 3.058 1.00 94.44 102 TRP A C 1
ATOM 809 O O . TRP A 1 102 ? -6.016 10.957 4.198 1.00 94.44 102 TRP A O 1
ATOM 819 N N . PHE A 1 103 ? -5.435 9.791 2.371 1.00 94.06 103 PHE A N 1
ATOM 820 C CA . PHE A 1 103 ? -4.156 9.337 2.936 1.00 94.06 103 PHE A CA 1
ATOM 821 C C . PHE A 1 103 ? -3.220 10.506 3.255 1.00 94.06 103 PHE A C 1
ATOM 823 O O . PHE A 1 103 ? -2.582 10.525 4.309 1.00 94.06 103 PHE A O 1
ATOM 830 N N . SER A 1 104 ? -3.160 11.517 2.391 1.00 91.06 104 SER A N 1
ATOM 831 C CA . SER A 1 104 ? -2.329 12.706 2.605 1.00 91.06 104 SER A CA 1
ATOM 832 C C . SER A 1 104 ? -2.747 13.488 3.852 1.00 91.06 104 SER A C 1
ATOM 834 O O . SER A 1 104 ? -1.890 13.994 4.581 1.00 91.06 104 SER A O 1
ATOM 836 N N . LYS A 1 105 ? -4.053 13.553 4.129 1.00 92.56 105 LYS A N 1
ATOM 837 C CA . LYS A 1 105 ? -4.621 14.236 5.295 1.00 92.56 105 LYS A CA 1
ATOM 838 C C . LYS A 1 105 ? -4.513 13.402 6.574 1.00 92.56 105 LYS A C 1
ATOM 840 O O . LYS A 1 105 ? -4.062 13.910 7.597 1.00 92.56 105 LYS A O 1
ATOM 845 N N . ASN A 1 106 ? -4.908 12.132 6.517 1.00 93.69 106 ASN A N 1
ATOM 846 C CA . ASN A 1 106 ? -5.133 11.296 7.700 1.00 93.69 106 ASN A CA 1
ATOM 847 C C . ASN A 1 106 ? -3.969 10.344 8.010 1.00 93.69 106 ASN A C 1
ATOM 849 O O . ASN A 1 106 ? -3.846 9.861 9.137 1.00 93.69 106 ASN A O 1
ATOM 853 N N . ARG A 1 107 ? -3.106 10.061 7.026 1.00 94.31 107 ARG A N 1
ATOM 854 C CA . ARG A 1 107 ? -2.070 9.013 7.075 1.00 94.31 107 ARG A CA 1
ATOM 855 C C . ARG A 1 107 ? -0.748 9.427 6.418 1.00 94.31 107 ARG A C 1
ATOM 857 O O . ARG A 1 107 ? 0.014 8.573 5.971 1.00 94.31 107 ARG A O 1
ATOM 864 N N . LYS A 1 108 ? -0.403 10.721 6.429 1.00 91.75 108 LYS A N 1
ATOM 865 C CA . LYS A 1 108 ? 0.829 11.258 5.812 1.00 91.75 108 LYS A CA 1
ATOM 866 C C . LYS A 1 108 ? 2.097 10.459 6.147 1.00 91.75 108 LYS A C 1
ATOM 868 O O . LYS A 1 108 ? 2.933 10.224 5.281 1.00 91.75 108 LYS A O 1
ATOM 873 N N . LYS A 1 109 ? 2.232 10.004 7.397 1.00 90.50 109 LYS A N 1
ATOM 874 C CA . LYS A 1 109 ? 3.387 9.207 7.839 1.00 90.50 109 LYS A CA 1
ATOM 875 C C . LYS A 1 109 ? 3.532 7.885 7.081 1.00 90.50 109 LYS A C 1
ATOM 877 O O . LYS A 1 109 ? 4.659 7.487 6.820 1.00 90.50 109 LYS A O 1
ATOM 882 N N . LYS A 1 110 ? 2.428 7.241 6.688 1.00 91.31 110 LYS A N 1
ATOM 883 C CA . LYS A 1 110 ? 2.465 6.008 5.889 1.00 91.31 110 LYS A CA 1
ATOM 884 C C . LYS A 1 110 ? 2.988 6.268 4.479 1.00 91.31 110 LYS A C 1
ATOM 886 O O . LYS A 1 110 ? 3.792 5.493 3.976 1.00 91.31 110 LYS A O 1
ATOM 891 N N . ILE A 1 111 ? 2.609 7.402 3.881 1.00 91.06 111 ILE A N 1
ATOM 892 C CA . ILE A 1 111 ? 3.169 7.855 2.599 1.00 91.06 111 ILE A CA 1
ATOM 893 C C . ILE A 1 111 ? 4.686 8.081 2.725 1.00 91.06 111 ILE A C 1
ATOM 895 O O . ILE A 1 111 ? 5.465 7.637 1.884 1.00 91.06 111 ILE A O 1
ATOM 899 N N . GLU A 1 112 ? 5.138 8.745 3.789 1.00 89.44 112 GLU A N 1
ATOM 900 C CA . GLU A 1 112 ? 6.575 8.933 4.023 1.00 89.44 112 GLU A CA 1
ATOM 901 C C . GLU A 1 112 ? 7.299 7.594 4.232 1.00 89.44 112 GLU A C 1
ATOM 903 O O . GLU A 1 112 ? 8.404 7.394 3.728 1.00 89.44 112 GLU A O 1
ATOM 908 N N . GLU A 1 113 ? 6.682 6.666 4.960 1.00 89.56 113 GLU A N 1
ATOM 909 C CA . GLU A 1 113 ? 7.245 5.350 5.235 1.00 89.56 113 GLU A CA 1
ATOM 910 C C . GLU A 1 113 ? 7.379 4.501 3.972 1.00 89.56 113 GLU A C 1
ATOM 912 O O . GLU A 1 113 ? 8.450 3.934 3.750 1.00 89.56 113 GLU A O 1
ATOM 917 N N . ILE A 1 114 ? 6.356 4.441 3.112 1.00 89.38 114 ILE A N 1
ATOM 918 C CA . ILE A 1 114 ? 6.436 3.660 1.872 1.00 89.38 114 ILE A CA 1
ATOM 919 C C . ILE A 1 114 ? 7.522 4.209 0.941 1.00 89.38 114 ILE A C 1
ATOM 921 O O . ILE A 1 114 ? 8.291 3.427 0.385 1.00 89.38 114 ILE A O 1
ATOM 925 N N . VAL A 1 115 ? 7.683 5.535 0.853 1.00 87.88 115 VAL A N 1
ATOM 926 C CA . VAL A 1 115 ? 8.769 6.157 0.077 1.00 87.88 115 VAL A CA 1
ATOM 927 C C . VAL A 1 115 ? 10.142 5.824 0.678 1.00 87.88 115 VAL A C 1
ATOM 929 O O . VAL A 1 115 ? 11.060 5.461 -0.055 1.00 87.88 115 VAL A O 1
ATOM 932 N N . ARG A 1 116 ? 10.295 5.862 2.010 1.00 86.75 116 ARG A N 1
ATOM 933 C CA . ARG A 1 116 ? 11.544 5.455 2.691 1.00 86.75 116 ARG A CA 1
ATOM 934 C C . ARG A 1 116 ? 11.849 3.969 2.530 1.00 86.75 116 ARG A C 1
ATOM 936 O O . ARG A 1 116 ? 13.011 3.581 2.441 1.00 86.75 116 ARG A O 1
ATOM 943 N N . ARG A 1 117 ? 10.827 3.115 2.538 1.00 85.31 117 ARG A N 1
ATOM 944 C CA . ARG A 1 117 ? 10.983 1.682 2.270 1.00 85.31 117 ARG A CA 1
ATOM 945 C C . ARG A 1 117 ? 11.416 1.462 0.828 1.00 85.31 117 ARG A C 1
ATOM 947 O O . ARG A 1 117 ? 12.334 0.681 0.596 1.00 85.31 117 ARG A O 1
ATOM 954 N N . LEU A 1 118 ? 10.813 2.178 -0.117 1.00 85.06 118 LEU A N 1
ATOM 955 C CA . LEU A 1 118 ? 11.154 2.110 -1.533 1.00 85.06 118 LEU A CA 1
ATOM 956 C C . LEU A 1 118 ? 12.600 2.561 -1.791 1.00 85.06 118 LEU A C 1
ATOM 958 O O . LEU A 1 118 ? 13.328 1.880 -2.508 1.00 85.06 118 LEU A O 1
ATOM 962 N N . SER A 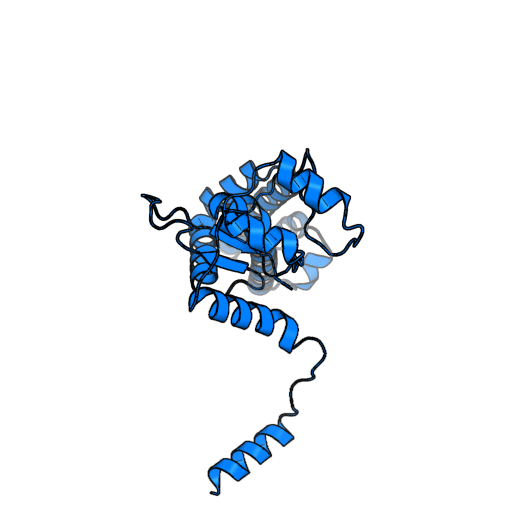1 119 ? 13.056 3.635 -1.136 1.00 84.50 119 SER A N 1
ATOM 963 C CA . SER A 1 119 ? 14.444 4.117 -1.237 1.00 84.50 119 SER A CA 1
ATOM 964 C C . SER A 1 119 ? 15.478 3.148 -0.655 1.00 84.50 119 SER A C 1
ATOM 966 O O . SER A 1 119 ? 16.665 3.274 -0.921 1.00 84.50 119 SER A O 1
ATOM 968 N N . ARG A 1 120 ? 15.040 2.198 0.177 1.00 84.75 120 ARG A N 1
ATOM 969 C CA . ARG A 1 120 ? 15.864 1.118 0.740 1.00 84.75 120 ARG A CA 1
ATOM 970 C C . ARG A 1 120 ? 15.654 -0.209 0.008 1.00 84.75 120 ARG A C 1
ATOM 972 O O . ARG A 1 120 ? 16.059 -1.246 0.522 1.00 84.75 120 ARG A O 1
ATOM 979 N N . HIS A 1 121 ? 14.969 -0.189 -1.139 1.00 81.81 121 HIS A N 1
ATOM 980 C CA . HIS A 1 121 ? 14.608 -1.374 -1.925 1.00 81.81 121 HIS A CA 1
ATOM 981 C C . HIS A 1 121 ? 13.787 -2.414 -1.136 1.00 81.81 121 HIS A C 1
ATOM 983 O O . HIS A 1 121 ? 13.790 -3.602 -1.439 1.00 81.81 121 HIS A O 1
ATOM 989 N N . GLY A 1 122 ? 13.049 -1.962 -0.116 1.00 81.62 122 GLY A N 1
ATOM 990 C CA . GLY A 1 122 ? 12.201 -2.786 0.750 1.00 81.62 122 GLY A CA 1
ATOM 991 C C . GLY A 1 122 ? 10.750 -2.920 0.271 1.00 81.62 122 GLY A C 1
ATOM 992 O O . GLY A 1 122 ? 9.889 -3.366 1.038 1.00 81.62 122 GLY A O 1
ATOM 993 N N . VAL A 1 123 ? 10.458 -2.484 -0.958 1.00 86.19 123 VAL A N 1
ATOM 994 C CA . VAL A 1 123 ? 9.156 -2.656 -1.616 1.00 86.19 123 VAL A CA 1
ATOM 995 C C . VAL A 1 123 ? 9.335 -3.654 -2.751 1.00 86.19 123 VAL A C 1
ATOM 997 O O . VAL A 1 123 ? 9.972 -3.371 -3.762 1.00 86.19 123 VAL A O 1
ATOM 1000 N N . LEU A 1 124 ? 8.780 -4.849 -2.561 1.00 83.56 124 LEU A N 1
ATOM 1001 C CA . LEU A 1 124 ? 8.965 -5.973 -3.469 1.00 83.56 124 LEU A CA 1
ATOM 1002 C C . LEU A 1 124 ? 8.524 -5.611 -4.895 1.00 83.56 124 LEU A C 1
ATOM 1004 O O . LEU A 1 124 ? 7.435 -5.068 -5.103 1.00 83.56 124 LEU A O 1
ATOM 1008 N N . GLY A 1 125 ? 9.357 -5.937 -5.881 1.00 84.38 125 GLY A N 1
ATOM 1009 C CA . GLY A 1 125 ? 9.067 -5.695 -7.293 1.00 84.38 125 GLY A CA 1
ATOM 1010 C C . GLY A 1 125 ? 9.232 -4.245 -7.750 1.00 84.38 125 GLY A C 1
ATOM 1011 O O . GLY A 1 125 ? 8.851 -3.947 -8.875 1.00 84.38 125 GLY A O 1
ATOM 1012 N N . HIS A 1 126 ? 9.786 -3.363 -6.915 1.00 88.38 126 HIS A N 1
ATOM 1013 C CA . HIS A 1 126 ? 9.951 -1.945 -7.223 1.00 88.38 126 HIS A CA 1
ATOM 1014 C C . HIS A 1 126 ? 11.347 -1.460 -6.837 1.00 88.38 126 HIS A C 1
ATOM 1016 O O . HIS A 1 126 ? 11.864 -1.809 -5.775 1.00 88.38 126 HIS A O 1
ATOM 1022 N N . TYR A 1 127 ? 11.955 -0.632 -7.683 1.00 88.25 127 TYR A N 1
ATOM 1023 C CA . TYR A 1 127 ? 13.292 -0.094 -7.442 1.00 88.25 127 TYR A CA 1
ATOM 1024 C C . TYR A 1 127 ? 13.330 1.413 -7.704 1.00 88.25 127 TYR A C 1
ATOM 1026 O O . TYR A 1 127 ? 12.963 1.859 -8.788 1.00 88.25 127 TYR A O 1
ATOM 1034 N N . LEU A 1 128 ? 13.768 2.201 -6.719 1.00 86.06 128 LEU A N 1
ATOM 1035 C CA . LEU A 1 128 ? 13.870 3.656 -6.848 1.00 86.06 128 LEU A CA 1
ATOM 1036 C C . LEU A 1 128 ? 15.139 4.067 -7.599 1.00 86.06 128 LEU A C 1
ATOM 1038 O O . LEU A 1 128 ? 16.241 3.648 -7.248 1.00 86.06 128 LEU A O 1
ATOM 1042 N N . LEU A 1 129 ? 14.974 4.962 -8.564 1.00 84.38 129 LEU A N 1
ATOM 1043 C CA . LEU A 1 129 ? 16.025 5.771 -9.166 1.00 84.38 129 LEU A CA 1
ATOM 1044 C C . LEU A 1 129 ? 15.754 7.234 -8.816 1.00 84.38 129 LEU A C 1
ATOM 1046 O O . LEU A 1 129 ? 14.685 7.754 -9.112 1.00 84.38 129 LEU A O 1
ATOM 1050 N N . GLU A 1 130 ? 16.700 7.919 -8.184 1.00 82.56 130 GLU A N 1
ATOM 1051 C CA . GLU A 1 130 ? 16.514 9.321 -7.768 1.00 82.56 130 GLU A CA 1
ATOM 1052 C C . GLU A 1 130 ? 16.423 10.268 -8.978 1.00 82.56 130 GLU A C 1
ATOM 1054 O O . GLU A 1 130 ? 15.635 11.217 -8.985 1.00 82.56 130 GLU A O 1
ATOM 1059 N N . ARG A 1 131 ? 17.178 9.943 -10.034 1.00 75.94 131 ARG A N 1
ATOM 1060 C CA . ARG A 1 131 ? 17.270 10.680 -11.298 1.00 75.94 131 ARG A CA 1
ATOM 1061 C C . ARG A 1 131 ? 17.521 9.731 -12.467 1.00 75.94 131 ARG A C 1
ATOM 1063 O O . ARG A 1 131 ? 18.088 8.656 -12.277 1.00 75.94 131 ARG A O 1
ATOM 1070 N N . ILE A 1 132 ? 17.107 10.145 -13.663 1.00 71.88 132 ILE A N 1
ATOM 1071 C CA . ILE A 1 132 ? 17.326 9.398 -14.909 1.00 71.88 132 ILE A CA 1
ATOM 1072 C C . ILE A 1 132 ? 18.417 10.059 -15.760 1.00 71.88 132 ILE A C 1
ATOM 1074 O O . ILE A 1 132 ? 19.285 9.356 -16.267 1.00 71.88 132 ILE A O 1
ATOM 1078 N N . ALA A 1 133 ? 18.428 11.390 -15.872 1.00 67.44 133 ALA A N 1
ATOM 1079 C CA . ALA A 1 133 ? 19.487 12.120 -16.562 1.00 67.44 133 ALA A CA 1
ATOM 1080 C C . ALA A 1 133 ? 20.352 12.910 -15.572 1.00 67.44 133 ALA A C 1
ATOM 1082 O O . ALA A 1 133 ? 19.858 13.485 -14.605 1.00 67.44 133 ALA A O 1
ATOM 1083 N N . THR A 1 134 ? 21.656 12.994 -15.838 1.00 58.16 134 THR A N 1
ATOM 1084 C CA . THR A 1 134 ? 22.576 13.878 -15.098 1.00 58.16 134 THR A CA 1
ATOM 1085 C C . THR A 1 134 ? 22.278 15.363 -15.302 1.00 58.16 134 THR A C 1
ATOM 1087 O O . THR A 1 134 ? 22.719 16.178 -14.498 1.00 58.16 134 THR A O 1
ATOM 1090 N N . GLU A 1 135 ? 21.538 15.709 -16.358 1.00 57.09 135 GLU A N 1
ATOM 1091 C CA . GLU A 1 135 ? 21.129 17.081 -16.686 1.00 57.09 135 GLU A CA 1
ATOM 1092 C C . GLU A 1 135 ? 19.803 17.493 -16.025 1.00 57.09 135 GLU A C 1
ATOM 1094 O O . GLU A 1 135 ? 19.434 18.669 -16.066 1.00 57.09 135 GLU A O 1
ATOM 1099 N N . ASP A 1 136 ? 19.093 16.558 -15.381 1.00 58.88 136 ASP A N 1
ATOM 1100 C CA . ASP A 1 136 ? 17.883 16.887 -14.634 1.00 58.88 136 ASP A CA 1
ATOM 1101 C C . ASP A 1 136 ? 18.251 17.750 -13.421 1.00 58.88 136 ASP A C 1
ATOM 1103 O O . ASP A 1 136 ? 18.967 17.336 -12.510 1.00 58.88 136 ASP A O 1
ATOM 1107 N N . SER A 1 137 ? 17.731 18.976 -13.400 1.00 55.75 137 SER A N 1
ATOM 1108 C CA . SER A 1 137 ? 18.012 19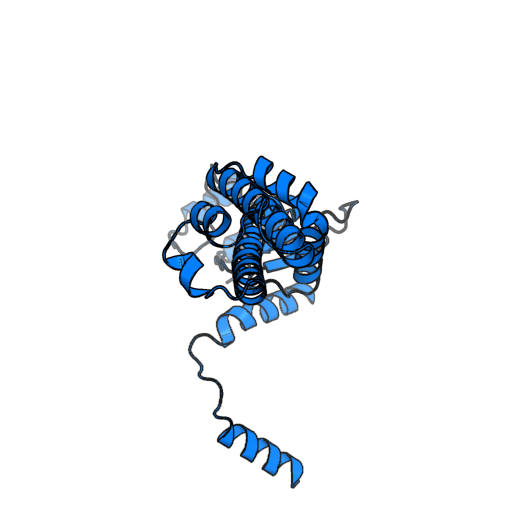.955 -12.341 1.00 55.75 137 SER A CA 1
ATOM 1109 C C . SER A 1 137 ? 17.426 19.587 -10.970 1.00 55.75 137 SER A C 1
ATOM 1111 O O . SER A 1 137 ? 17.773 20.229 -9.980 1.00 55.75 137 SER A O 1
ATOM 1113 N N . HIS A 1 138 ? 16.525 18.599 -10.900 1.00 61.19 138 HIS A N 1
ATOM 1114 C CA . HIS A 1 138 ? 15.790 18.232 -9.689 1.00 61.19 138 HIS A CA 1
ATOM 1115 C C . HIS A 1 138 ? 15.618 16.712 -9.566 1.00 61.19 138 HIS A C 1
ATOM 1117 O O . HIS A 1 138 ? 15.197 16.046 -10.515 1.00 61.19 138 HIS A O 1
ATOM 1123 N N . ASP A 1 139 ? 15.851 16.188 -8.360 1.00 69.50 139 ASP A N 1
ATOM 1124 C CA . ASP A 1 139 ? 15.588 14.792 -8.001 1.00 69.50 139 ASP A CA 1
ATOM 1125 C C . ASP A 1 139 ? 14.074 14.555 -7.918 1.00 69.50 139 ASP A C 1
ATOM 1127 O O . ASP A 1 139 ? 13.428 14.765 -6.890 1.00 69.50 139 ASP A O 1
ATOM 1131 N N . THR A 1 140 ? 13.482 14.180 -9.050 1.00 71.50 140 THR A N 1
ATOM 1132 C CA . THR A 1 140 ? 12.033 13.959 -9.178 1.00 71.50 140 THR A CA 1
ATOM 1133 C C . THR A 1 140 ? 11.610 12.535 -8.819 1.00 71.50 140 THR A C 1
ATOM 1135 O O . THR A 1 140 ? 10.436 12.319 -8.509 1.00 71.50 140 THR A O 1
ATOM 1138 N N . GLY A 1 141 ? 12.557 11.590 -8.791 1.00 83.06 141 GLY A N 1
ATOM 1139 C CA . GLY A 1 141 ? 12.331 10.194 -8.438 1.00 83.06 141 GLY A CA 1
ATOM 1140 C C . GLY A 1 141 ? 11.569 9.409 -9.509 1.00 83.06 141 GLY A C 1
ATOM 1141 O O . GLY A 1 141 ? 10.507 9.809 -9.991 1.00 83.06 141 GLY A O 1
ATOM 1142 N N . TYR A 1 142 ? 12.079 8.229 -9.829 1.00 84.50 142 TYR A N 1
ATOM 1143 C CA . TYR A 1 142 ? 11.505 7.282 -10.774 1.00 84.50 142 TYR A CA 1
ATOM 1144 C C . TYR A 1 142 ? 11.486 5.886 -10.168 1.00 84.50 142 TYR A C 1
ATOM 1146 O O . TYR A 1 142 ? 12.382 5.513 -9.415 1.00 84.50 142 TYR A O 1
ATOM 1154 N N . VAL A 1 143 ? 10.464 5.105 -10.490 1.00 86.00 143 VAL A N 1
ATOM 1155 C CA . VAL A 1 143 ? 10.300 3.743 -9.992 1.00 86.00 143 VAL A CA 1
ATOM 1156 C C . VAL A 1 143 ? 10.376 2.784 -11.160 1.00 86.00 143 VAL A C 1
ATOM 1158 O O . VAL A 1 143 ? 9.629 2.893 -12.128 1.00 86.00 143 VAL A O 1
ATOM 1161 N N . CYS A 1 144 ? 11.312 1.856 -11.048 1.00 87.69 144 CYS A N 1
ATOM 1162 C CA . CYS A 1 144 ? 11.507 0.748 -11.955 1.00 87.69 144 CYS A CA 1
ATOM 1163 C C . CYS A 1 144 ? 10.617 -0.418 -11.518 1.00 87.69 144 CYS A C 1
ATOM 1165 O O . CYS A 1 144 ? 10.720 -0.885 -10.378 1.00 87.69 144 CYS A O 1
ATOM 1167 N N . LEU A 1 145 ? 9.744 -0.877 -12.415 1.00 86.12 145 LEU A N 1
ATOM 1168 C CA . LEU A 1 145 ? 8.808 -1.970 -12.164 1.00 86.12 145 LEU A CA 1
ATOM 1169 C C . LEU A 1 145 ? 9.485 -3.300 -12.514 1.00 86.12 145 LEU A C 1
ATOM 1171 O O . LEU A 1 145 ? 9.672 -3.645 -13.674 1.00 86.12 145 LEU A O 1
ATOM 1175 N N . LEU A 1 146 ? 9.879 -4.062 -11.495 1.00 80.88 146 LEU A N 1
ATOM 1176 C CA . LEU A 1 146 ? 10.678 -5.284 -11.645 1.00 80.88 146 LEU A CA 1
ATOM 1177 C C . LEU A 1 146 ? 9.840 -6.549 -11.890 1.00 80.88 146 LEU A C 1
ATOM 1179 O O . LEU A 1 146 ? 10.392 -7.643 -11.936 1.00 80.88 146 LEU A O 1
ATOM 1183 N N . ARG A 1 147 ? 8.512 -6.437 -11.997 1.00 69.25 147 ARG A N 1
ATOM 1184 C CA . ARG A 1 147 ? 7.613 -7.591 -12.203 1.00 69.25 147 ARG A CA 1
ATOM 1185 C C . ARG A 1 147 ? 7.346 -7.897 -13.679 1.00 69.25 147 ARG A C 1
ATOM 1187 O O . ARG A 1 147 ? 6.809 -8.955 -13.984 1.00 69.25 147 ARG A O 1
ATOM 1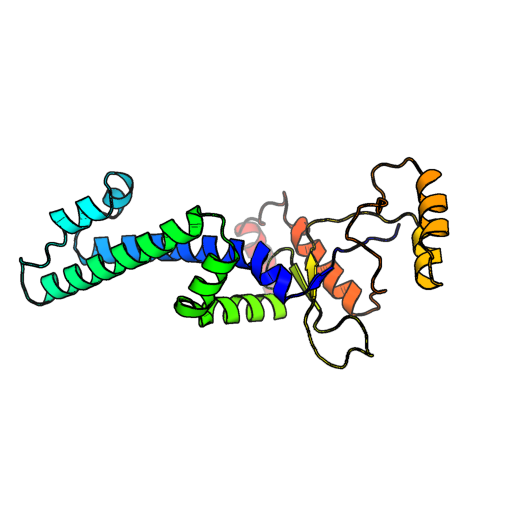194 N N . GLU A 1 148 ? 7.762 -7.012 -14.581 1.00 61.75 148 GLU A N 1
ATOM 1195 C CA . GLU A 1 148 ? 7.536 -7.118 -16.021 1.00 61.75 148 GLU A CA 1
ATOM 1196 C C . GLU A 1 148 ? 8.881 -7.171 -16.753 1.00 61.75 148 GLU A C 1
ATOM 1198 O O . GLU A 1 148 ? 9.486 -6.142 -17.045 1.00 61.75 148 GLU A O 1
ATOM 1203 N N . VAL A 1 149 ? 9.382 -8.378 -17.044 1.00 57.66 149 VAL A N 1
ATOM 1204 C CA . VAL A 1 149 ? 10.551 -8.526 -17.925 1.00 57.66 149 VAL A CA 1
ATOM 1205 C C . VAL A 1 149 ? 10.068 -8.683 -19.349 1.00 57.66 149 VAL A C 1
ATOM 1207 O O . VAL A 1 149 ? 9.619 -9.755 -19.754 1.00 57.66 149 VAL A O 1
ATOM 1210 N N . VAL A 1 150 ? 10.204 -7.611 -20.120 1.00 58.50 150 VAL A N 1
ATOM 1211 C CA . VAL A 1 150 ? 9.995 -7.646 -21.564 1.00 58.50 150 VAL A CA 1
ATOM 1212 C C . VAL A 1 150 ? 11.362 -7.653 -22.238 1.00 58.50 150 VAL A C 1
ATOM 1214 O O . VAL A 1 150 ? 12.257 -6.876 -21.892 1.00 58.50 150 VAL A O 1
ATOM 1217 N N . THR A 1 151 ? 11.558 -8.565 -23.189 1.00 55.66 151 THR A N 1
ATOM 1218 C CA . THR A 1 151 ? 12.831 -8.648 -23.912 1.00 55.66 151 THR A CA 1
ATOM 1219 C C . THR A 1 151 ? 12.846 -7.640 -25.054 1.00 55.66 151 THR A C 1
ATOM 1221 O O . THR A 1 151 ? 11.824 -7.377 -25.671 1.00 55.66 151 THR A O 1
ATOM 1224 N N . LEU A 1 152 ? 13.995 -7.049 -25.360 1.00 59.50 152 LEU A N 1
ATOM 1225 C CA . LEU A 1 152 ? 14.176 -6.150 -26.495 1.00 59.50 152 LEU A CA 1
ATOM 1226 C C . LEU A 1 152 ? 15.050 -6.838 -27.559 1.00 59.50 152 LEU A C 1
ATOM 1228 O O . LEU A 1 152 ? 16.162 -7.298 -27.244 1.00 59.50 152 LEU A O 1
ATOM 1232 N N . PRO A 1 153 ? 14.596 -6.909 -28.827 1.00 61.69 153 PRO A N 1
ATOM 1233 C CA . PRO A 1 153 ? 15.418 -7.390 -29.929 1.00 61.69 153 PRO A CA 1
ATOM 1234 C C . PRO A 1 153 ? 16.721 -6.588 -30.064 1.00 61.69 153 PRO A C 1
ATOM 1236 O O . PRO A 1 153 ? 16.740 -5.358 -29.998 1.00 61.69 153 PRO A O 1
ATOM 1239 N N . ARG A 1 154 ? 17.841 -7.293 -30.268 1.00 59.72 154 ARG A N 1
ATOM 1240 C CA . ARG A 1 154 ? 19.194 -6.701 -30.287 1.00 59.72 154 ARG A CA 1
ATOM 1241 C C . ARG A 1 154 ? 19.346 -5.591 -31.335 1.00 59.72 154 ARG A C 1
ATOM 1243 O O . ARG A 1 154 ? 19.971 -4.575 -31.059 1.00 59.72 154 ARG A O 1
ATOM 1250 N N . ASN A 1 155 ? 18.752 -5.779 -32.511 1.00 64.50 155 ASN A N 1
ATOM 1251 C CA . ASN A 1 155 ? 18.770 -4.819 -33.618 1.00 64.50 155 ASN A CA 1
ATOM 1252 C C . ASN A 1 155 ? 18.078 -3.488 -33.282 1.00 64.50 155 ASN A C 1
ATOM 1254 O O . ASN A 1 155 ? 18.486 -2.458 -33.818 1.00 64.50 155 ASN A O 1
ATOM 1258 N N . VAL A 1 156 ? 17.047 -3.513 -32.430 1.00 67.94 156 VAL A N 1
ATOM 1259 C CA . VAL A 1 156 ? 16.349 -2.319 -31.935 1.00 67.94 156 VAL A CA 1
ATOM 1260 C C . VAL A 1 156 ? 17.211 -1.625 -30.886 1.00 67.94 156 VAL A C 1
ATOM 1262 O O . VAL A 1 156 ? 17.473 -0.430 -30.983 1.00 67.94 156 VAL A O 1
ATOM 1265 N N . ALA A 1 157 ? 17.739 -2.386 -29.931 1.00 65.38 157 ALA A N 1
ATOM 1266 C CA . ALA A 1 157 ? 18.544 -1.845 -28.845 1.00 65.38 157 ALA A CA 1
ATOM 1267 C C . ALA A 1 157 ? 19.846 -1.164 -29.312 1.00 65.38 157 ALA A C 1
ATOM 1269 O O . ALA A 1 157 ? 20.177 -0.080 -28.843 1.00 65.38 157 ALA A O 1
ATOM 1270 N N . GLU A 1 158 ? 20.549 -1.746 -30.293 1.00 68.06 158 GLU A N 1
ATOM 1271 C CA . GLU A 1 158 ? 21.756 -1.148 -30.892 1.00 68.06 158 GLU A CA 1
ATOM 1272 C C . GLU A 1 158 ? 21.479 0.185 -31.612 1.00 68.06 158 GLU A C 1
ATOM 1274 O O . GLU A 1 158 ? 22.397 0.988 -31.802 1.00 68.06 158 GLU A O 1
ATOM 1279 N N . ARG A 1 159 ? 20.228 0.423 -32.032 1.00 69.75 159 ARG A N 1
ATOM 1280 C CA . ARG A 1 159 ? 19.797 1.695 -32.624 1.00 69.75 159 ARG A CA 1
ATOM 1281 C C . ARG A 1 159 ? 19.384 2.723 -31.574 1.00 69.75 159 ARG A C 1
ATOM 1283 O O . ARG A 1 159 ? 19.658 3.897 -31.779 1.00 69.75 159 ARG A O 1
ATOM 1290 N N . ILE A 1 160 ? 18.777 2.303 -30.460 1.00 69.25 160 ILE A N 1
ATOM 1291 C CA . ILE A 1 160 ? 18.365 3.219 -29.381 1.00 69.25 160 ILE A CA 1
ATOM 1292 C C . ILE A 1 160 ? 19.562 4.026 -28.869 1.00 69.25 160 ILE A C 1
ATOM 1294 O O . ILE A 1 160 ? 19.480 5.249 -28.802 1.00 69.25 160 ILE A O 1
ATOM 1298 N N . GLY A 1 161 ? 20.702 3.372 -28.618 1.00 58.22 161 GLY A N 1
ATOM 1299 C CA . GLY A 1 161 ? 21.923 4.049 -28.155 1.00 58.22 161 GLY A CA 1
ATOM 1300 C C . GLY A 1 161 ? 22.521 5.056 -29.151 1.00 58.22 161 GLY A C 1
ATOM 1301 O O . GLY A 1 161 ? 23.420 5.811 -28.798 1.00 58.22 161 GLY A O 1
ATOM 1302 N N . LYS A 1 162 ? 22.036 5.087 -30.400 1.00 72.00 162 LYS A N 1
ATOM 1303 C CA . LYS A 1 162 ? 22.483 6.008 -31.460 1.00 72.00 162 LYS A CA 1
ATOM 1304 C C . LYS A 1 162 ? 21.450 7.089 -31.792 1.00 72.00 162 LYS A C 1
ATOM 1306 O O . LYS A 1 162 ? 21.680 7.876 -32.706 1.00 72.00 162 LYS A O 1
ATOM 1311 N N . GLY A 1 163 ? 20.337 7.125 -31.059 1.00 51.28 163 GLY A N 1
ATOM 1312 C CA . GLY A 1 163 ? 19.146 7.875 -31.434 1.00 51.28 163 GLY A CA 1
ATOM 1313 C C . GLY A 1 163 ? 18.316 7.084 -32.442 1.00 51.28 163 GLY A C 1
ATOM 1314 O O . GLY A 1 163 ? 18.805 6.674 -33.495 1.00 51.28 163 GLY A O 1
ATOM 1315 N N . LEU A 1 164 ? 17.050 6.852 -32.104 1.00 68.94 164 LEU A N 1
ATOM 1316 C CA . LEU A 1 164 ? 16.116 6.105 -32.935 1.00 68.94 164 LEU A CA 1
ATOM 1317 C C . LEU A 1 164 ? 14.853 6.937 -33.134 1.00 68.94 164 LEU A C 1
ATOM 1319 O O . LEU A 1 164 ? 14.135 7.219 -32.177 1.00 68.94 164 LEU A O 1
ATOM 1323 N N . ASP A 1 165 ? 14.603 7.346 -34.375 1.00 71.50 165 ASP A N 1
ATOM 1324 C CA . ASP A 1 165 ? 13.360 8.013 -34.737 1.00 71.50 165 ASP A CA 1
ATOM 1325 C C . ASP A 1 165 ? 12.212 7.002 -34.887 1.00 71.50 165 ASP A C 1
ATOM 1327 O O . ASP A 1 165 ? 12.412 5.803 -35.114 1.00 71.50 165 ASP A O 1
ATOM 1331 N N . LYS A 1 166 ? 10.988 7.516 -34.760 1.00 62.91 166 LYS A N 1
ATOM 1332 C CA . LYS A 1 166 ? 9.759 6.719 -34.742 1.00 62.91 166 LYS A CA 1
ATOM 1333 C C . LYS A 1 166 ? 9.567 5.883 -36.015 1.00 62.91 166 LYS A C 1
ATOM 1335 O O . LYS A 1 166 ? 9.238 4.706 -35.914 1.00 62.91 166 LYS A O 1
ATOM 1340 N N . ALA A 1 167 ? 9.814 6.455 -37.195 1.00 71.94 167 ALA A N 1
ATOM 1341 C CA . ALA A 1 167 ? 9.601 5.756 -38.464 1.00 71.94 167 ALA A CA 1
ATOM 1342 C C . ALA A 1 167 ? 10.589 4.591 -38.631 1.00 71.94 167 ALA A C 1
ATOM 1344 O O . ALA A 1 167 ? 10.219 3.495 -39.061 1.00 71.94 167 ALA A O 1
ATOM 1345 N N . THR A 1 168 ? 11.842 4.799 -38.223 1.00 70.06 168 THR A N 1
ATOM 1346 C CA . THR A 1 168 ? 12.859 3.743 -38.212 1.00 70.06 168 THR A CA 1
ATOM 1347 C C . THR A 1 168 ? 12.523 2.639 -37.203 1.00 70.06 168 THR A C 1
ATOM 1349 O O . THR A 1 168 ? 12.727 1.460 -37.503 1.00 70.06 168 THR A O 1
ATOM 1352 N N . TYR A 1 169 ? 11.979 2.981 -36.029 1.00 68.62 169 TYR A N 1
ATOM 1353 C CA . TYR A 1 169 ? 11.523 1.999 -35.036 1.00 68.62 169 TYR A CA 1
ATOM 1354 C C . TYR A 1 169 ? 10.398 1.105 -35.581 1.00 68.62 169 TYR A C 1
ATOM 1356 O O . TYR A 1 169 ? 10.514 -0.120 -35.541 1.00 68.62 169 TYR A O 1
ATOM 1364 N N . GLU A 1 170 ? 9.355 1.699 -36.165 1.00 68.81 170 GLU A N 1
ATOM 1365 C CA . GLU A 1 170 ? 8.218 0.969 -36.746 1.00 68.81 170 GLU A CA 1
ATOM 1366 C C . GLU A 1 170 ? 8.671 0.000 -37.855 1.00 68.81 170 GLU A C 1
ATOM 1368 O O . GLU A 1 170 ? 8.258 -1.164 -37.894 1.00 68.81 170 GLU A O 1
ATOM 1373 N N . GLY A 1 171 ? 9.610 0.436 -38.702 1.00 70.94 171 GLY A N 1
ATOM 1374 C CA . GLY A 1 171 ? 10.229 -0.413 -39.721 1.00 70.94 171 GLY A CA 1
ATOM 1375 C C . GLY A 1 171 ? 10.984 -1.616 -39.141 1.00 70.94 171 GLY A C 1
ATOM 1376 O O . GLY A 1 171 ? 10.881 -2.722 -39.671 1.00 70.94 171 GLY A O 1
ATOM 1377 N N . LEU A 1 172 ? 11.699 -1.444 -38.026 1.00 67.44 172 LEU A N 1
ATOM 1378 C CA . LEU A 1 172 ? 12.432 -2.528 -37.358 1.00 67.44 172 LEU A CA 1
ATOM 1379 C C . LEU A 1 172 ? 11.506 -3.530 -36.654 1.00 67.44 172 LEU A C 1
ATOM 1381 O O . LEU A 1 172 ? 11.813 -4.724 -36.634 1.00 67.44 172 LEU A O 1
ATOM 1385 N N . CYS A 1 173 ? 10.388 -3.061 -36.098 1.00 62.84 173 CYS A N 1
ATOM 1386 C CA . CYS A 1 173 ? 9.405 -3.906 -35.420 1.00 62.84 173 CYS A CA 1
ATOM 1387 C C . CYS A 1 173 ? 8.536 -4.703 -36.404 1.00 62.84 173 CYS A C 1
ATOM 1389 O O . CYS A 1 173 ? 8.265 -5.877 -36.160 1.00 62.84 173 CYS A O 1
ATOM 1391 N N . SER A 1 174 ? 8.174 -4.120 -37.552 1.00 61.59 174 SER A N 1
ATOM 1392 C CA . SER A 1 174 ? 7.355 -4.783 -38.584 1.00 61.59 174 SER A CA 1
ATOM 1393 C C . SER A 1 174 ? 8.000 -6.042 -39.194 1.00 61.59 174 SER A C 1
ATOM 1395 O O . SER A 1 174 ? 7.297 -6.935 -39.665 1.00 61.59 174 SER A O 1
ATOM 1397 N N . ALA A 1 175 ? 9.332 -6.152 -39.140 1.00 56.28 175 ALA A N 1
ATOM 1398 C CA . ALA A 1 175 ? 10.092 -7.289 -39.666 1.00 56.28 175 ALA A CA 1
ATOM 1399 C C . ALA A 1 175 ? 10.276 -8.451 -38.665 1.00 56.28 175 ALA A C 1
ATOM 1401 O O . ALA A 1 175 ? 10.731 -9.526 -39.055 1.00 56.28 175 ALA A O 1
ATOM 1402 N N . SER A 1 176 ? 9.953 -8.259 -37.381 1.00 48.44 176 SER A N 1
ATOM 1403 C CA . SER A 1 176 ? 10.244 -9.208 -36.300 1.00 48.44 176 SER A CA 1
ATOM 1404 C C . SER A 1 176 ? 8.954 -9.663 -35.618 1.00 48.44 176 SER A C 1
ATOM 1406 O O . SER A 1 176 ? 8.627 -9.215 -34.522 1.00 48.44 176 SER A O 1
ATOM 1408 N N . ILE A 1 177 ? 8.230 -10.596 -36.244 1.00 46.91 177 ILE A N 1
ATOM 1409 C CA . ILE A 1 177 ? 7.080 -11.291 -35.639 1.00 46.91 177 ILE A CA 1
ATOM 1410 C C . ILE A 1 177 ? 7.601 -12.289 -34.591 1.00 46.91 177 ILE A C 1
ATOM 1412 O O . ILE A 1 177 ? 7.596 -13.502 -34.780 1.00 46.91 177 ILE A O 1
ATOM 1416 N N . THR A 1 178 ? 8.090 -11.785 -33.468 1.00 47.88 178 THR A N 1
ATOM 1417 C CA . THR A 1 178 ? 8.289 -12.579 -32.255 1.00 47.88 178 THR A CA 1
ATOM 1418 C C . THR A 1 178 ? 7.589 -11.844 -31.133 1.00 47.88 178 THR A C 1
ATOM 1420 O O . THR A 1 178 ? 8.067 -10.816 -30.663 1.00 47.88 178 THR A O 1
ATOM 1423 N N . TRP A 1 179 ? 6.453 -12.399 -30.716 1.00 48.88 179 TRP A N 1
ATOM 1424 C CA . TRP A 1 179 ? 5.491 -11.903 -29.724 1.00 48.88 179 TRP A CA 1
ATOM 1425 C C . TRP A 1 179 ? 6.058 -11.716 -28.298 1.00 48.88 179 TRP A C 1
ATOM 1427 O O . TRP A 1 179 ? 5.308 -11.566 -27.343 1.00 48.88 179 TRP A O 1
ATOM 1437 N N . GLN A 1 180 ? 7.379 -11.771 -28.135 1.00 46.38 180 GLN A N 1
ATOM 1438 C CA . GLN A 1 180 ? 8.092 -11.710 -26.856 1.00 46.38 180 GLN A CA 1
ATOM 1439 C C . GLN A 1 180 ? 9.030 -10.491 -26.764 1.00 46.38 180 GLN A C 1
ATOM 1441 O O . GLN A 1 180 ? 9.748 -10.337 -25.774 1.00 46.38 180 GLN A O 1
ATOM 1446 N N . GLY A 1 181 ? 9.043 -9.644 -27.800 1.00 49.41 181 GLY A N 1
ATOM 1447 C CA . GLY A 1 181 ? 9.820 -8.409 -27.865 1.00 49.41 181 GLY A CA 1
ATOM 1448 C C . GLY A 1 181 ? 9.015 -7.172 -27.444 1.00 49.41 181 GLY A C 1
ATOM 1449 O O . GLY A 1 181 ? 7.816 -7.125 -27.699 1.00 49.41 181 GLY A O 1
ATOM 1450 N N . LEU A 1 182 ? 9.662 -6.153 -26.867 1.00 50.38 182 LEU A N 1
ATOM 1451 C CA . LEU A 1 182 ? 9.072 -4.829 -26.640 1.00 50.38 182 LEU A CA 1
ATOM 1452 C C . LEU A 1 182 ? 8.625 -4.246 -27.988 1.00 50.38 182 LEU A C 1
ATOM 1454 O O . LEU A 1 182 ? 9.459 -3.854 -28.811 1.00 50.38 182 LEU A O 1
ATOM 1458 N N . MET A 1 183 ? 7.313 -4.196 -28.196 1.00 52.78 183 MET A N 1
ATOM 1459 C CA . MET A 1 183 ? 6.673 -3.473 -29.287 1.00 52.78 183 MET A CA 1
ATOM 1460 C C . MET A 1 183 ? 5.980 -2.261 -28.684 1.00 52.78 183 MET A C 1
ATOM 1462 O O . MET A 1 183 ? 5.136 -2.417 -27.814 1.00 52.78 183 MET A O 1
ATOM 1466 N N . ILE A 1 184 ? 6.369 -1.073 -29.127 1.00 55.41 184 ILE A N 1
ATOM 1467 C CA . ILE A 1 184 ? 5.712 0.184 -28.794 1.00 55.41 184 ILE A CA 1
ATOM 1468 C C . ILE A 1 184 ? 4.815 0.496 -29.990 1.00 55.41 184 ILE A C 1
ATOM 1470 O O . ILE A 1 184 ? 5.300 0.877 -31.057 1.00 55.41 184 ILE A O 1
ATOM 1474 N N . GLY A 1 185 ? 3.519 0.238 -29.852 1.00 51.81 185 GLY A N 1
ATOM 1475 C CA . GLY A 1 185 ? 2.526 0.563 -30.869 1.00 51.81 185 GLY A CA 1
ATOM 1476 C C . GLY A 1 185 ? 2.415 2.071 -31.117 1.00 51.81 185 GLY A C 1
ATOM 1477 O O . GLY A 1 185 ? 2.850 2.891 -30.312 1.00 51.81 185 GLY A O 1
ATOM 1478 N N . ALA A 1 186 ? 1.790 2.456 -32.234 1.00 48.50 186 ALA A N 1
ATOM 1479 C CA . ALA A 1 186 ? 1.574 3.865 -32.582 1.00 48.50 186 ALA A CA 1
ATOM 1480 C C . ALA A 1 186 ? 0.762 4.643 -31.523 1.00 48.50 186 ALA A C 1
ATOM 1482 O O . ALA A 1 186 ? 0.915 5.865 -31.443 1.00 48.50 186 ALA A O 1
ATOM 1483 N N . ASP A 1 187 ? -0.022 3.919 -30.715 1.00 54.53 187 ASP A N 1
ATOM 1484 C CA . ASP A 1 187 ? -0.862 4.416 -29.621 1.00 54.53 187 ASP A CA 1
ATOM 1485 C C . ASP A 1 187 ? -0.311 4.070 -28.217 1.00 54.53 187 ASP A C 1
ATOM 1487 O O . ASP A 1 187 ? -0.967 4.354 -27.214 1.00 54.53 187 ASP A O 1
ATOM 1491 N N . ASP A 1 188 ? 0.879 3.459 -28.113 1.00 52.75 188 ASP A N 1
ATOM 1492 C CA . ASP A 1 188 ? 1.474 3.122 -26.814 1.00 52.75 188 ASP A CA 1
ATOM 1493 C C . ASP A 1 188 ? 2.115 4.343 -26.146 1.00 52.75 188 ASP A C 1
ATOM 1495 O O . ASP A 1 188 ? 2.840 5.129 -26.757 1.00 52.75 188 ASP A O 1
ATOM 1499 N N . LEU A 1 189 ? 1.908 4.464 -24.834 1.00 54.31 189 LEU A N 1
ATOM 1500 C CA . LEU A 1 189 ? 2.421 5.559 -24.001 1.00 54.31 189 LEU A CA 1
ATOM 1501 C C . LEU A 1 189 ? 3.856 5.321 -23.481 1.00 54.31 189 LEU A C 1
ATOM 1503 O O . LEU A 1 189 ? 4.264 5.939 -22.498 1.00 54.31 189 LEU A O 1
ATOM 1507 N N . ALA A 1 190 ? 4.627 4.424 -24.103 1.00 57.19 190 ALA A N 1
ATOM 1508 C CA . ALA A 1 190 ? 5.967 4.036 -23.655 1.00 57.19 190 ALA A CA 1
ATOM 1509 C C . ALA A 1 190 ? 7.052 4.436 -24.669 1.00 57.19 190 ALA A C 1
ATOM 1511 O O . ALA A 1 190 ? 6.843 4.361 -25.872 1.00 57.19 190 ALA A O 1
ATOM 1512 N N . MET A 1 191 ? 8.240 4.834 -24.202 1.00 60.81 191 MET A N 1
ATOM 1513 C CA . MET A 1 191 ? 9.416 5.047 -25.058 1.00 60.81 191 MET A CA 1
ATOM 1514 C C . MET A 1 191 ? 10.721 4.746 -24.305 1.00 60.81 191 MET A C 1
ATOM 1516 O O . MET A 1 191 ? 10.745 4.859 -23.077 1.00 60.81 191 MET A O 1
ATOM 1520 N N . PRO A 1 192 ? 11.819 4.371 -24.990 1.00 64.88 192 PRO A N 1
ATOM 1521 C CA . PRO A 1 192 ? 13.131 4.263 -24.357 1.00 64.88 192 PRO A CA 1
ATOM 1522 C C . PRO A 1 192 ? 13.577 5.629 -23.824 1.00 64.88 192 PRO A C 1
ATOM 1524 O O . PRO A 1 192 ? 13.593 6.603 -24.574 1.00 64.88 192 PRO A O 1
ATOM 1527 N N . VAL A 1 193 ? 13.931 5.698 -22.537 1.00 67.56 193 VAL A N 1
ATOM 1528 C CA . VAL A 1 193 ? 14.268 6.968 -21.865 1.00 67.56 193 VAL A CA 1
ATOM 1529 C C . VAL A 1 193 ? 15.763 7.079 -21.560 1.00 67.56 193 VAL A C 1
ATOM 1531 O O . VAL A 1 193 ? 16.333 8.155 -21.701 1.00 67.56 193 VAL A O 1
ATOM 1534 N N . VAL A 1 194 ? 16.415 5.983 -21.151 1.00 69.81 194 VAL A N 1
ATOM 1535 C CA . VAL A 1 194 ? 17.822 5.998 -20.719 1.00 69.81 194 VAL A CA 1
ATOM 1536 C C . VAL A 1 194 ? 18.477 4.620 -20.821 1.00 69.81 194 VAL A C 1
ATOM 1538 O O . VAL A 1 194 ? 17.799 3.595 -20.731 1.00 69.81 194 VAL A O 1
ATOM 1541 N N . GLU A 1 195 ? 19.803 4.602 -20.957 1.00 71.75 195 GLU A N 1
ATOM 1542 C CA . GLU A 1 195 ? 20.646 3.423 -20.742 1.00 71.75 195 GLU A CA 1
ATOM 1543 C C . GLU A 1 195 ? 21.186 3.422 -19.301 1.00 71.75 195 GLU A C 1
ATOM 1545 O O . GLU A 1 195 ? 21.830 4.379 -18.871 1.00 71.75 195 GLU A O 1
ATOM 1550 N N . ILE A 1 196 ? 20.923 2.358 -18.535 1.00 74.12 196 ILE A N 1
ATOM 1551 C CA . ILE A 1 196 ? 21.400 2.238 -17.150 1.00 74.12 196 ILE A CA 1
ATOM 1552 C C . ILE A 1 196 ? 22.760 1.538 -17.149 1.00 74.12 196 ILE A C 1
ATOM 1554 O O . ILE A 1 196 ? 22.860 0.357 -17.479 1.00 74.12 196 ILE A O 1
ATOM 1558 N N . GLY A 1 197 ? 23.799 2.271 -16.750 1.00 73.81 197 GLY A N 1
ATOM 1559 C CA . GLY A 1 197 ? 25.154 1.746 -16.613 1.00 73.81 197 GLY A CA 1
ATOM 1560 C C . GLY A 1 197 ? 25.416 1.000 -15.298 1.00 73.81 197 GLY A C 1
ATOM 1561 O O . GLY A 1 197 ? 24.606 0.988 -14.366 1.00 73.81 197 GLY A O 1
ATOM 1562 N N . SER A 1 198 ? 26.605 0.406 -15.219 1.00 65.44 198 SER A N 1
ATOM 1563 C CA . SER A 1 198 ? 27.182 -0.137 -13.982 1.00 65.44 198 SER A CA 1
ATOM 1564 C C . SER A 1 198 ? 27.512 0.991 -12.988 1.00 65.44 198 SER A C 1
ATOM 1566 O O . SER A 1 198 ? 27.924 2.063 -13.444 1.00 65.44 198 SER A O 1
ATOM 1568 N N . PRO A 1 199 ? 27.359 0.820 -11.655 1.00 81.44 199 PRO A N 1
ATOM 1569 C CA . PRO A 1 199 ? 26.978 -0.394 -10.912 1.00 81.44 199 PRO A CA 1
ATOM 1570 C C . PRO A 1 199 ? 25.458 -0.560 -10.683 1.00 81.44 199 PRO A C 1
ATOM 1572 O O . PRO A 1 199 ? 25.006 -1.477 -9.991 1.00 81.44 199 PRO A O 1
ATOM 1575 N N . THR A 1 200 ? 24.651 0.385 -11.170 1.00 80.44 200 THR A N 1
ATOM 1576 C CA . THR A 1 200 ? 23.217 0.453 -10.861 1.00 80.44 200 THR A CA 1
ATOM 1577 C C . THR A 1 200 ? 22.453 -0.712 -11.479 1.00 80.44 200 THR A C 1
ATOM 1579 O O . THR A 1 200 ? 21.567 -1.272 -10.831 1.00 80.44 200 THR A O 1
ATOM 1582 N N . ILE A 1 201 ? 22.812 -1.115 -12.701 1.00 80.12 201 ILE A N 1
ATOM 1583 C CA . ILE A 1 201 ? 22.162 -2.244 -13.370 1.00 80.12 201 ILE A CA 1
ATOM 1584 C C . ILE A 1 201 ? 22.394 -3.565 -12.624 1.00 80.12 201 ILE A C 1
ATOM 1586 O O . ILE A 1 201 ? 21.471 -4.367 -12.504 1.00 80.12 201 ILE A O 1
ATOM 1590 N N . GLU A 1 202 ? 23.573 -3.782 -12.042 1.00 80.00 202 GLU A N 1
ATOM 1591 C CA . GLU A 1 202 ? 23.884 -4.976 -11.255 1.00 80.00 202 GLU A CA 1
ATOM 1592 C C . GLU A 1 202 ? 23.024 -5.042 -9.995 1.00 80.00 202 GLU A C 1
ATOM 1594 O O . GLU A 1 202 ? 22.474 -6.097 -9.681 1.00 80.00 202 GLU A O 1
ATOM 1599 N N . HIS A 1 203 ? 22.850 -3.919 -9.297 1.00 81.38 203 HIS A N 1
ATOM 1600 C CA . HIS A 1 203 ? 22.019 -3.881 -8.095 1.00 81.38 203 HIS A CA 1
ATOM 1601 C C . HIS A 1 203 ? 20.528 -4.087 -8.407 1.00 81.38 203 HIS A C 1
ATOM 1603 O O . HIS A 1 203 ? 19.818 -4.784 -7.674 1.00 81.38 203 HIS A O 1
ATOM 1609 N N . ILE A 1 204 ? 20.061 -3.552 -9.538 1.00 81.06 204 ILE A N 1
ATOM 1610 C CA . ILE A 1 204 ? 18.716 -3.815 -10.056 1.00 81.06 204 ILE A CA 1
ATOM 1611 C C . ILE A 1 204 ? 18.543 -5.306 -10.361 1.00 81.06 204 ILE A C 1
ATOM 1613 O O . ILE A 1 204 ? 17.553 -5.901 -9.942 1.00 81.06 204 ILE A O 1
ATOM 1617 N N . LEU A 1 205 ? 19.510 -5.936 -11.035 1.00 80.62 205 LEU A N 1
ATOM 1618 C CA . LEU A 1 205 ? 19.462 -7.364 -11.362 1.00 80.62 205 LEU A CA 1
ATOM 1619 C C . LEU A 1 205 ? 19.534 -8.257 -10.118 1.00 80.62 205 LEU A C 1
ATOM 1621 O O . LEU A 1 205 ? 18.864 -9.288 -10.077 1.00 80.62 205 LEU A O 1
ATOM 1625 N N . GLN A 1 206 ? 20.294 -7.871 -9.091 1.00 79.62 206 GLN A N 1
ATOM 1626 C CA . GLN A 1 206 ? 20.296 -8.555 -7.793 1.00 79.62 206 GLN A CA 1
ATOM 1627 C C . GLN A 1 206 ? 18.928 -8.450 -7.111 1.00 79.62 206 GLN A C 1
ATOM 1629 O O . GLN A 1 206 ? 18.369 -9.461 -6.682 1.00 79.62 206 GLN A O 1
ATOM 1634 N N . SER A 1 207 ? 18.358 -7.241 -7.073 1.00 78.19 207 SER A N 1
ATOM 1635 C CA . SER A 1 207 ? 17.019 -6.986 -6.526 1.00 78.19 207 SER A CA 1
ATOM 1636 C C . SER A 1 207 ? 15.954 -7.794 -7.265 1.00 78.19 207 SER A C 1
ATOM 1638 O O . SER A 1 207 ? 15.114 -8.426 -6.633 1.00 78.19 207 SER A O 1
ATOM 1640 N N . PHE A 1 208 ? 16.036 -7.835 -8.595 1.00 77.50 208 PHE A N 1
ATOM 1641 C CA . PHE A 1 208 ? 15.180 -8.638 -9.460 1.00 77.50 208 PHE A CA 1
ATOM 1642 C C . PHE A 1 208 ? 15.345 -10.142 -9.200 1.00 77.50 208 PHE A C 1
ATOM 1644 O O . PHE A 1 208 ? 14.360 -10.848 -9.010 1.00 77.50 208 PHE A O 1
ATOM 1651 N N . SER A 1 209 ? 16.581 -10.641 -9.121 1.00 72.62 209 SER A N 1
ATOM 1652 C CA . SER A 1 209 ? 16.864 -12.062 -8.874 1.00 72.62 209 SER A CA 1
ATOM 1653 C C . SER A 1 209 ? 16.311 -12.529 -7.526 1.00 72.62 209 SER A C 1
ATOM 1655 O O . SER A 1 209 ? 15.797 -13.640 -7.432 1.00 72.62 209 SER A O 1
ATOM 1657 N N . ASN A 1 210 ? 16.325 -11.672 -6.500 1.00 70.06 210 ASN A N 1
ATOM 1658 C CA . ASN A 1 210 ? 15.717 -11.972 -5.201 1.00 70.06 210 ASN A CA 1
ATOM 1659 C C . ASN A 1 210 ? 14.191 -12.166 -5.270 1.00 70.06 210 ASN A C 1
ATOM 1661 O O . ASN A 1 210 ? 13.642 -12.876 -4.429 1.00 70.06 210 ASN A O 1
ATOM 1665 N N . LEU A 1 211 ? 13.504 -11.590 -6.266 1.00 67.00 211 LEU A N 1
ATOM 1666 C CA . LEU A 1 211 ? 12.059 -11.784 -6.467 1.00 67.00 211 LEU A CA 1
ATOM 1667 C C . LEU A 1 211 ? 11.724 -13.213 -6.910 1.00 67.00 211 LEU A C 1
ATOM 1669 O O . LEU A 1 211 ? 10.673 -13.735 -6.549 1.00 67.00 211 LEU A O 1
ATOM 1673 N N . PHE A 1 212 ? 12.616 -13.843 -7.678 1.00 64.38 212 PHE A N 1
ATOM 1674 C CA . PHE A 1 212 ? 12.376 -15.145 -8.312 1.00 64.38 212 PHE A CA 1
ATOM 1675 C C . PHE A 1 212 ? 13.217 -16.280 -7.718 1.00 64.38 212 PHE A C 1
ATOM 1677 O O . PHE A 1 212 ? 12.847 -17.444 -7.840 1.00 64.38 212 PHE A O 1
ATOM 1684 N N . GLY A 1 213 ? 14.308 -15.967 -7.015 1.00 55.03 213 GLY A N 1
ATOM 1685 C CA . GLY A 1 213 ? 15.256 -16.946 -6.475 1.00 55.03 213 GLY A CA 1
ATOM 1686 C C . GLY A 1 213 ? 14.715 -17.838 -5.353 1.00 55.03 213 GLY A C 1
ATOM 1687 O O . GLY A 1 213 ? 15.392 -18.783 -4.958 1.00 55.03 213 GLY A O 1
ATOM 1688 N N . ARG A 1 214 ? 13.509 -17.563 -4.836 1.00 52.00 214 ARG A N 1
ATOM 1689 C CA . ARG A 1 214 ? 12.850 -18.356 -3.780 1.00 52.00 214 ARG A CA 1
ATOM 1690 C C . ARG A 1 214 ? 11.511 -18.972 -4.184 1.00 52.00 214 ARG A C 1
ATOM 1692 O O . ARG A 1 214 ? 10.872 -19.625 -3.363 1.00 52.00 214 ARG A O 1
ATOM 1699 N N . ILE A 1 215 ? 11.074 -18.815 -5.433 1.00 46.00 215 ILE A N 1
ATOM 1700 C CA . ILE A 1 215 ? 9.839 -19.461 -5.887 1.00 46.00 215 ILE A CA 1
ATOM 1701 C C . ILE A 1 215 ? 10.131 -20.952 -6.111 1.00 46.00 215 ILE A C 1
ATOM 1703 O O . ILE A 1 215 ? 10.823 -21.323 -7.052 1.00 46.00 215 ILE A O 1
ATOM 1707 N N . GLY A 1 216 ? 9.606 -21.807 -5.227 1.00 45.72 216 GLY A N 1
ATOM 1708 C CA . GLY A 1 216 ? 9.668 -23.269 -5.360 1.00 45.72 216 GLY A CA 1
ATOM 1709 C C . GLY A 1 216 ? 10.824 -23.970 -4.637 1.00 45.72 216 GLY A C 1
ATOM 1710 O O . GLY A 1 216 ? 10.949 -25.187 -4.757 1.00 45.72 216 GLY A O 1
ATOM 1711 N N . VAL A 1 217 ? 11.642 -23.251 -3.863 1.00 50.72 217 VAL A N 1
ATOM 1712 C CA . VAL A 1 217 ? 12.683 -23.854 -3.015 1.00 50.72 217 VAL A CA 1
ATOM 1713 C C . VAL A 1 217 ? 12.198 -23.829 -1.570 1.00 50.72 217 VAL A C 1
ATOM 1715 O O . VAL A 1 217 ? 12.006 -22.757 -1.004 1.00 50.72 217 VAL A O 1
ATOM 1718 N N . ALA A 1 218 ? 11.962 -25.007 -0.989 1.00 55.31 218 ALA A N 1
ATOM 1719 C CA . ALA A 1 218 ? 11.636 -25.121 0.429 1.00 55.31 218 ALA A CA 1
ATOM 1720 C C . ALA A 1 218 ? 12.799 -24.589 1.276 1.00 55.31 218 ALA A C 1
ATOM 1722 O O . ALA A 1 218 ? 13.963 -24.843 0.948 1.00 55.31 218 ALA A O 1
ATOM 1723 N N . ASP A 1 219 ? 12.486 -23.887 2.367 1.00 62.56 219 ASP A N 1
ATOM 1724 C CA . ASP A 1 219 ? 13.511 -23.501 3.331 1.00 62.56 219 ASP A CA 1
ATOM 1725 C C . ASP A 1 219 ? 14.266 -24.759 3.803 1.00 62.56 219 ASP A C 1
ATOM 1727 O O . ASP A 1 219 ? 13.653 -25.811 4.040 1.00 62.56 219 ASP A O 1
ATOM 1731 N N . PRO A 1 220 ? 15.604 -24.701 3.909 1.00 66.19 220 PRO A N 1
ATOM 1732 C CA . PRO A 1 220 ? 16.379 -25.826 4.400 1.00 66.19 220 PRO A CA 1
ATOM 1733 C C . PRO A 1 220 ? 15.943 -26.151 5.831 1.00 66.19 220 PRO A C 1
ATOM 1735 O O . PRO A 1 220 ? 15.864 -25.269 6.680 1.00 66.19 220 PRO A O 1
ATOM 1738 N N . ALA A 1 221 ? 15.658 -27.426 6.102 1.00 72.88 221 ALA A N 1
ATOM 1739 C CA . ALA A 1 221 ? 15.185 -27.853 7.414 1.00 72.88 221 ALA A CA 1
ATOM 1740 C C . ALA A 1 221 ? 16.172 -27.443 8.524 1.00 72.88 221 ALA A C 1
ATOM 1742 O O . ALA A 1 221 ? 17.375 -27.676 8.389 1.00 72.88 221 ALA A O 1
ATOM 1743 N N . ASP A 1 222 ? 15.664 -26.937 9.652 1.00 66.50 222 ASP A N 1
ATOM 1744 C CA . ASP A 1 222 ? 16.478 -26.439 10.778 1.00 66.50 222 ASP A CA 1
ATOM 1745 C C . ASP A 1 222 ? 17.538 -27.443 11.253 1.00 66.50 222 ASP A C 1
ATOM 1747 O O . ASP A 1 222 ? 18.650 -27.072 11.616 1.00 66.50 222 ASP A O 1
ATOM 1751 N N . LYS A 1 223 ? 17.231 -28.745 11.191 1.00 72.00 223 LYS A N 1
ATOM 1752 C CA . LYS A 1 223 ? 18.181 -29.819 11.528 1.00 72.00 223 LYS A CA 1
ATOM 1753 C C . LYS A 1 223 ? 19.393 -29.887 10.596 1.00 72.00 223 LYS A C 1
ATOM 1755 O O . LYS A 1 223 ? 20.453 -30.331 11.023 1.00 72.00 223 LYS A O 1
ATOM 1760 N N . VAL A 1 224 ? 19.227 -29.529 9.326 1.00 71.31 224 VAL A N 1
ATOM 1761 C CA . VAL A 1 224 ? 20.305 -29.509 8.326 1.00 71.31 224 VAL A CA 1
ATOM 1762 C C . VAL A 1 224 ? 21.177 -28.278 8.543 1.00 71.31 224 VAL A C 1
ATOM 1764 O O . VAL A 1 224 ? 22.396 -28.402 8.571 1.00 71.31 224 VAL A O 1
ATOM 1767 N N . ILE A 1 225 ? 20.559 -27.120 8.784 1.00 69.25 225 ILE A N 1
ATOM 1768 C CA . ILE A 1 225 ? 21.274 -25.879 9.099 1.00 69.25 225 ILE A CA 1
ATOM 1769 C C . ILE A 1 225 ? 22.043 -25.995 10.419 1.00 69.25 225 ILE A C 1
ATOM 1771 O O . ILE A 1 225 ? 23.210 -25.621 10.462 1.00 69.25 225 ILE A O 1
ATOM 1775 N N . GLY A 1 226 ? 21.444 -26.589 11.456 1.00 67.88 226 GLY A N 1
ATOM 1776 C CA . GLY A 1 226 ? 22.113 -26.831 12.738 1.00 67.88 226 GLY A CA 1
ATOM 1777 C C . GLY A 1 226 ? 23.400 -27.645 12.592 1.00 67.88 226 GLY A C 1
ATOM 1778 O O . GLY A 1 226 ? 24.435 -27.234 13.097 1.00 67.88 226 GLY A O 1
ATOM 1779 N N . LYS A 1 227 ? 23.377 -28.729 11.802 1.00 69.31 227 LYS A N 1
ATOM 1780 C CA . LYS A 1 227 ? 24.581 -29.536 11.530 1.00 69.31 227 LYS A CA 1
ATOM 1781 C C . LYS A 1 227 ? 25.671 -28.765 10.788 1.00 69.31 227 LYS A C 1
ATOM 1783 O O . LYS A 1 227 ? 26.839 -28.921 11.109 1.00 69.31 227 LYS A O 1
ATOM 1788 N N . ILE A 1 228 ? 25.296 -27.945 9.806 1.00 70.75 228 ILE A N 1
ATOM 1789 C CA . ILE A 1 228 ? 26.254 -27.122 9.053 1.00 70.75 228 ILE A CA 1
ATOM 1790 C C . ILE A 1 228 ? 26.911 -26.089 9.977 1.00 70.75 228 ILE A C 1
ATOM 1792 O O . ILE A 1 228 ? 28.114 -25.865 9.890 1.00 70.75 228 ILE A O 1
ATOM 1796 N N . ILE A 1 229 ? 26.131 -25.475 10.872 1.00 69.31 229 ILE A N 1
ATOM 1797 C CA . ILE A 1 229 ? 26.648 -24.536 11.873 1.00 69.31 229 ILE A CA 1
ATOM 1798 C C . ILE A 1 229 ? 27.618 -25.248 12.819 1.00 69.31 229 ILE A C 1
ATOM 1800 O O . ILE A 1 229 ? 28.715 -24.741 13.038 1.00 69.31 229 ILE A O 1
ATOM 1804 N N . ASP A 1 230 ? 27.249 -26.424 13.330 1.00 76.75 230 ASP A N 1
ATOM 1805 C CA . ASP A 1 230 ? 28.107 -27.216 14.214 1.00 76.75 230 ASP A CA 1
ATOM 1806 C C . ASP A 1 230 ? 29.432 -27.594 13.522 1.00 76.75 230 ASP A C 1
ATOM 1808 O O . ASP A 1 230 ? 30.500 -27.394 14.097 1.00 76.75 230 ASP A O 1
ATOM 1812 N N . ASP A 1 231 ? 29.394 -28.041 12.262 1.00 75.81 231 ASP A N 1
ATOM 1813 C CA . ASP A 1 231 ? 30.594 -28.379 11.480 1.00 75.81 231 ASP A CA 1
ATOM 1814 C C . ASP A 1 231 ? 31.504 -27.160 11.233 1.00 75.81 231 ASP A C 1
ATOM 1816 O O . ASP A 1 231 ? 32.728 -27.282 11.253 1.00 75.81 231 ASP A O 1
ATOM 1820 N N . CYS A 1 232 ? 30.933 -25.967 11.031 1.00 61.78 232 CYS A N 1
ATOM 1821 C CA . CYS A 1 232 ? 31.702 -24.729 10.873 1.00 61.78 232 CYS A CA 1
ATOM 1822 C C . CYS A 1 232 ? 32.321 -24.217 12.182 1.00 61.78 232 CYS A C 1
ATOM 1824 O O . CYS A 1 232 ? 33.289 -23.462 12.132 1.00 61.78 232 CYS A O 1
ATOM 1826 N N . LEU A 1 233 ? 31.757 -24.580 13.336 1.00 65.38 233 LEU A N 1
ATOM 1827 C CA . LEU A 1 233 ? 32.231 -24.152 14.657 1.00 65.38 233 LEU A CA 1
ATOM 1828 C C . LEU A 1 233 ? 33.232 -25.130 15.289 1.00 65.38 233 LEU A C 1
ATOM 1830 O O . LEU A 1 233 ? 33.868 -24.788 16.285 1.00 65.38 233 LEU A O 1
ATOM 1834 N N . VAL A 1 234 ? 33.363 -26.335 14.732 1.00 62.62 234 VAL A N 1
ATOM 1835 C CA . VAL A 1 234 ? 34.282 -27.387 15.203 1.00 62.62 234 VAL A CA 1
ATOM 1836 C C . VAL A 1 234 ? 35.571 -27.453 14.352 1.00 62.62 234 VAL A C 1
ATOM 1838 O O . VAL A 1 234 ? 36.427 -28.305 14.593 1.00 62.62 234 VAL A O 1
ATOM 1841 N N . GLY A 1 235 ? 35.748 -26.528 13.398 1.00 48.53 235 GLY A N 1
ATOM 1842 C CA . GLY A 1 235 ? 36.978 -26.326 12.613 1.00 48.53 235 GLY A CA 1
ATOM 1843 C C . GLY A 1 235 ? 37.923 -25.283 13.199 1.00 48.53 235 GLY A C 1
ATOM 1844 O O . GLY A 1 235 ? 37.446 -24.169 13.509 1.00 48.53 235 GLY A O 1
#

Sequence (235 aa):
MLNYLPLVKLKDWLRRDGLDILVEQEKSEQDGNLKAMLRQGGVSDALATAITLEEIEKTHFPTDQGNKGQRKLSEKFAGYVAEVREFESIASDEDFEALFSWFSKNRKKKIEEIVRRLSRHGVLGHYLLERIATEDSHDTGYVCLLREVVTLPRNVAERIGKGLDKATYEGLCSASITWQGLMIGADDLAMPVVEIGSPTIEHILQSFSNLFGRIGVADPADKVIGKIIDDCLVG

Foldseek 3Di:
DDWDWDKDFPVVCCLPVVLVVVLVVVVVVLLVVQCVLCVVLVHHSCVVVVDPLVVCLVPRQDLVDDDPVSNVSSVVSVVSSVVVVVQVVQVPVPPSVSNVVCCVVPPVVSSVVSVVCQCVLNDAQKHKDQDADPPPPGRRIMITGLPDIAAADPVLVVVVVVDDDPVNLVVVVVVDPDPRHDDQDPPRPDDDDHDDDPPVVVVSVVSSCVNPVPVPDDDDDPVVVVVVVVVVVVD

Secondary structure (DSSP, 8-state):
-EEE--EEEHHHHHHTHHHHHHHHHHHHHHHHHHHHHHHHTT--GGGGGTS-HHHHHHHH--SSSS-HHHHHHHHHHHHHHHHHHHHHHHHHS--HHHHHHHHHHH-HHHHHHHHHHHHTT-STTEEEES-S-TT-SS---EEEETT--EEE-HHHHHHHTT---HHHHHHHHHT---TTB----TT----------TTHHHHHHHHHHHHHTTTT-PPPPHHHHHHHHHHHH--

pLDDT: mean 78.42, std 14.63, range [45.72, 96.06]